Protein AF-A0A438H3D8-F1 (afdb_monomer_lite)

Organism: Vitis vinifera (NCBI:txid29760)

Secondary structure (DSSP, 8-state):
-HHHHHHHHHHHHHHHHHHHHHHHHHHHHHHHHHHHHHHHHHHHHHS-PPPPPHHHHHHHHHHHHHHHHHHHHHHHHHHHHHHHHHHHHHHHHHHHHHHHHHHHTT---HHHHHHGGGGT--HHHHHHHHHHHHHHHTTSS---SHHHHHHHHHHHHSPP-HHHHHHHHHTT----S-HHHHHHHHHHTT-

Radius of gyration: 26.94 Å; chains: 1; bounding box: 65×31×77 Å

Foldseek 3Di:
DVVVVVVVVVVVVVVVVVVVVVVVVVVVVVVVVVVVVVVVVVVVVVDPDDPDPPVVVVVVVVVVVVVVVVVVVVVVVVVVVVVLVVLVVLLVVLLVVLVVVCVVVVPDQFQVSLVRSCVRDDDPLNVVSVVQVVCVVVVNDDDRGSVSVSVVSCVVRHPPPVVVVLVVVVVVDDPPDDPVVSVVVNVVSVD

InterPro domains:
  IPR005162 Retrotransposon-derived protein PEG10, N-terminal capsid-like domain [PF03732] (119-185)

Sequence (191 aa):
MKARLAKVELAMADTREGVDLIEQGMEKGLEDLRKQIQDLHEGVLGSQVQPVSHEEFMSFQDKVMNMFASVESRMEALAVHMEARDQEIRQELAIYKTAHYFKVIALTDESTKVRTPTLYLTDNATLWWRRRFADIEKGTCTIDTWDAFKREIKRQFYPEDVAYLTRKNMKHLKHTGSIHEYVKRVLYAYA

pLDDT: mean 81.48, std 13.18, range [42.53, 97.06]

Structure (mmCIF, N/CA/C/O backbone):
data_AF-A0A438H3D8-F1
#
_entry.id   AF-A0A438H3D8-F1
#
loop_
_atom_site.group_PDB
_atom_site.id
_atom_site.type_symbol
_atom_site.label_atom_id
_atom_site.label_alt_id
_atom_site.label_comp_id
_atom_site.label_asym_id
_atom_site.label_entity_id
_atom_site.label_seq_id
_atom_site.pdbx_PDB_ins_code
_atom_site.Cartn_x
_atom_site.Cartn_y
_atom_site.Cartn_z
_atom_site.occupancy
_atom_site.B_iso_or_equiv
_atom_site.auth_seq_id
_atom_site.auth_comp_id
_atom_site.auth_asym_id
_atom_site.auth_atom_id
_atom_site.pdbx_PDB_model_num
ATOM 1 N N . MET A 1 1 ? 29.869 5.470 6.830 1.00 65.75 1 MET A N 1
ATOM 2 C CA . MET A 1 1 ? 29.039 4.318 7.253 1.00 65.75 1 MET A CA 1
ATOM 3 C C . MET A 1 1 ? 28.753 4.348 8.761 1.00 65.75 1 MET A C 1
ATOM 5 O O . MET A 1 1 ? 27.590 4.494 9.108 1.00 65.75 1 MET A O 1
ATOM 9 N N . LYS A 1 2 ? 29.771 4.372 9.643 1.00 69.06 2 LYS A N 1
ATOM 10 C CA . LYS A 1 2 ? 29.620 4.472 11.120 1.00 69.06 2 LYS A CA 1
ATOM 11 C C . LYS A 1 2 ? 28.676 5.578 11.626 1.00 69.06 2 LYS A C 1
ATOM 13 O O . LYS A 1 2 ? 27.810 5.305 12.440 1.00 69.06 2 LYS A O 1
ATOM 18 N N . ALA A 1 3 ? 28.778 6.800 11.098 1.00 75.00 3 ALA A N 1
ATOM 19 C CA . ALA A 1 3 ? 27.942 7.922 11.551 1.00 75.00 3 ALA A CA 1
ATOM 20 C C . ALA A 1 3 ? 26.442 7.778 11.219 1.00 75.00 3 ALA A C 1
ATOM 22 O O . ALA A 1 3 ? 25.608 8.400 11.867 1.00 75.00 3 ALA A O 1
ATOM 23 N N . ARG A 1 4 ? 26.083 6.980 10.201 1.00 77.62 4 ARG A N 1
ATOM 24 C CA . ARG A 1 4 ? 24.673 6.678 9.894 1.00 77.62 4 ARG A CA 1
ATOM 25 C C . ARG A 1 4 ? 24.154 5.549 10.783 1.00 77.62 4 ARG A C 1
ATOM 27 O O . ARG A 1 4 ? 23.008 5.621 11.194 1.00 77.62 4 ARG A O 1
ATOM 34 N N . LEU A 1 5 ? 25.009 4.577 11.112 1.00 78.31 5 LEU A N 1
ATOM 35 C CA . LEU A 1 5 ? 24.699 3.492 12.045 1.00 78.31 5 LEU A CA 1
ATOM 36 C C . LEU A 1 5 ? 24.387 4.039 13.449 1.00 78.31 5 LEU A C 1
ATOM 38 O O . LEU A 1 5 ? 23.318 3.765 13.973 1.00 78.31 5 LEU A O 1
ATOM 42 N N . ALA A 1 6 ? 25.236 4.929 13.972 1.00 84.94 6 ALA A N 1
ATOM 43 C CA . ALA A 1 6 ? 25.041 5.546 15.288 1.00 84.94 6 ALA A CA 1
ATOM 44 C C . ALA A 1 6 ? 23.737 6.365 15.395 1.00 84.94 6 ALA A C 1
ATOM 46 O O . ALA A 1 6 ? 23.104 6.410 16.443 1.00 84.94 6 ALA A O 1
ATOM 47 N N . LYS A 1 7 ? 23.298 7.000 14.298 1.00 81.81 7 LYS A N 1
ATOM 48 C CA . LYS A 1 7 ? 22.012 7.720 14.257 1.00 81.81 7 LYS A CA 1
ATOM 49 C C . LYS A 1 7 ? 20.809 6.780 14.259 1.00 81.81 7 LYS A C 1
ATOM 51 O O . LYS A 1 7 ? 19.774 7.133 14.807 1.00 81.81 7 LYS A O 1
ATOM 56 N N . VAL A 1 8 ? 20.939 5.615 13.624 1.00 85.25 8 VAL A N 1
ATOM 57 C CA . VAL A 1 8 ? 19.896 4.583 13.635 1.00 85.25 8 VAL A CA 1
ATOM 58 C C . VAL A 1 8 ? 19.803 3.954 15.023 1.00 85.25 8 VAL A C 1
ATOM 60 O O . VAL A 1 8 ? 18.702 3.803 15.530 1.00 85.25 8 VAL A O 1
ATOM 63 N N . GLU A 1 9 ? 20.934 3.665 15.667 1.00 81.81 9 GLU A N 1
ATOM 64 C CA . GLU A 1 9 ? 20.976 3.170 17.051 1.00 81.81 9 GLU A CA 1
ATOM 65 C C . GLU A 1 9 ? 20.317 4.145 18.031 1.00 81.81 9 GLU A C 1
ATOM 67 O O . GLU A 1 9 ? 19.494 3.721 18.837 1.00 81.81 9 GLU A O 1
ATOM 72 N N . LEU A 1 10 ? 20.597 5.447 17.901 1.00 90.25 10 LEU A N 1
ATOM 73 C CA . LEU A 1 10 ? 19.951 6.478 18.714 1.00 90.25 10 LEU A CA 1
ATOM 74 C C . LEU A 1 10 ? 18.436 6.542 18.466 1.00 90.25 10 LEU A C 1
ATOM 76 O O . LEU A 1 10 ? 17.662 6.486 19.410 1.00 90.25 10 LEU A O 1
ATOM 80 N N . ALA A 1 11 ? 18.000 6.564 17.203 1.00 84.00 11 ALA A N 1
ATOM 81 C CA . ALA A 1 11 ? 16.574 6.606 16.875 1.00 84.00 11 ALA A CA 1
ATOM 82 C C . ALA A 1 11 ? 15.812 5.352 17.349 1.00 84.00 11 ALA A C 1
ATOM 84 O O . ALA A 1 11 ? 14.648 5.442 17.733 1.00 84.00 11 ALA A O 1
ATOM 85 N N . MET A 1 12 ? 16.454 4.178 17.333 1.00 87.44 12 MET A N 1
ATOM 86 C CA . MET A 1 12 ? 15.878 2.947 17.882 1.00 87.44 12 MET A CA 1
ATOM 87 C C . MET A 1 12 ? 15.791 2.989 19.411 1.00 87.44 12 MET A C 1
ATOM 89 O O . MET A 1 12 ? 14.807 2.498 19.959 1.00 87.44 12 MET A O 1
ATOM 93 N N . ALA A 1 13 ? 16.784 3.574 20.088 1.00 85.56 13 ALA A N 1
ATOM 94 C CA . ALA A 1 13 ? 16.752 3.771 21.535 1.00 85.56 13 ALA A CA 1
ATOM 95 C C . ALA A 1 13 ? 15.626 4.734 21.943 1.00 85.56 13 ALA A C 1
ATOM 97 O O . ALA A 1 13 ? 14.813 4.367 22.785 1.00 85.56 13 ALA A O 1
ATOM 98 N N . ASP A 1 14 ? 15.501 5.879 21.265 1.00 86.44 14 ASP A N 1
ATOM 99 C CA . ASP A 1 14 ? 14.428 6.855 21.505 1.00 86.44 14 ASP A CA 1
ATOM 100 C C . ASP A 1 14 ? 13.039 6.240 21.251 1.00 86.44 14 ASP A C 1
ATOM 102 O O . ASP A 1 14 ? 12.087 6.468 21.996 1.00 86.44 14 ASP A O 1
ATOM 106 N N . THR A 1 15 ? 12.912 5.415 20.203 1.00 87.06 15 THR A N 1
ATOM 107 C CA . THR A 1 15 ? 11.654 4.711 19.901 1.00 87.06 15 THR A CA 1
ATOM 108 C C . THR A 1 15 ? 11.318 3.694 20.988 1.00 87.06 15 THR A C 1
ATOM 110 O O . THR A 1 15 ? 10.160 3.584 21.381 1.00 87.06 15 THR A O 1
ATOM 113 N N . ARG A 1 16 ? 12.317 2.958 21.486 1.00 87.38 16 ARG A N 1
ATOM 114 C CA . ARG A 1 16 ? 12.133 1.972 22.554 1.00 87.38 16 ARG A CA 1
ATOM 115 C C . ARG A 1 16 ? 11.713 2.638 23.861 1.00 87.38 16 ARG A C 1
ATOM 117 O O . ARG A 1 16 ? 10.742 2.198 24.457 1.00 87.38 16 ARG A O 1
ATOM 124 N N . GLU A 1 17 ? 12.364 3.734 24.238 1.00 87.50 17 GLU A N 1
ATOM 125 C CA . GLU A 1 17 ? 11.985 4.525 25.413 1.00 87.50 17 GLU A CA 1
ATOM 126 C C . GLU A 1 17 ? 10.554 5.070 25.287 1.00 87.50 17 GLU A C 1
ATOM 128 O O . GLU A 1 17 ? 9.770 4.995 26.230 1.00 87.50 17 GLU A O 1
ATOM 133 N N . GLY A 1 18 ? 10.167 5.543 24.096 1.00 86.19 18 GLY A N 1
ATOM 134 C CA . GLY A 1 18 ? 8.793 5.966 23.825 1.00 86.19 18 GLY A CA 1
ATOM 135 C C . GLY A 1 18 ? 7.763 4.843 23.992 1.00 86.19 18 GLY A C 1
ATOM 136 O O . GLY A 1 18 ? 6.679 5.087 24.520 1.00 86.19 18 GLY A O 1
ATOM 137 N N . VAL A 1 19 ? 8.093 3.617 23.575 1.00 85.00 19 VAL A N 1
ATOM 138 C CA . VAL A 1 19 ? 7.231 2.437 23.758 1.00 85.00 19 VAL A CA 1
ATOM 139 C C . VAL A 1 19 ? 7.137 2.046 25.234 1.00 85.00 19 VAL A C 1
ATOM 141 O O . VAL A 1 19 ? 6.027 1.850 25.723 1.00 85.00 19 VAL A O 1
ATOM 144 N N . ASP A 1 20 ? 8.259 2.026 25.955 1.00 90.62 20 ASP A N 1
ATOM 145 C CA . ASP A 1 20 ? 8.301 1.694 27.386 1.00 90.62 20 ASP A CA 1
ATOM 146 C C . ASP A 1 20 ? 7.459 2.691 28.216 1.00 90.62 20 ASP A C 1
ATOM 148 O O . ASP A 1 20 ? 6.730 2.307 29.133 1.00 90.62 20 ASP A O 1
ATOM 152 N N . LEU A 1 21 ? 7.494 3.983 27.860 1.00 90.69 21 LEU A N 1
ATOM 153 C CA . LEU A 1 21 ? 6.668 5.025 28.484 1.00 90.69 21 LEU A CA 1
ATOM 154 C C . LEU A 1 21 ? 5.167 4.837 28.216 1.00 90.69 21 LEU A C 1
ATOM 156 O O . LEU A 1 21 ? 4.345 5.111 29.094 1.00 90.69 21 LEU A O 1
ATOM 160 N N . ILE A 1 22 ? 4.796 4.380 27.016 1.00 88.25 22 ILE A N 1
ATOM 161 C CA . ILE A 1 22 ? 3.400 4.072 26.674 1.00 88.25 22 ILE A CA 1
ATOM 162 C C . ILE A 1 22 ? 2.921 2.858 27.470 1.00 88.25 22 ILE A C 1
ATOM 164 O O . ILE A 1 22 ? 1.829 2.905 28.037 1.00 88.25 22 ILE A O 1
ATOM 168 N N . GLU A 1 23 ? 3.735 1.805 27.551 1.00 88.69 23 GLU A N 1
ATOM 169 C CA . GLU A 1 23 ? 3.422 0.591 28.306 1.00 88.69 23 GLU A CA 1
ATOM 170 C C . GLU A 1 23 ? 3.206 0.907 29.793 1.00 88.69 23 GLU A C 1
ATOM 172 O O . GLU A 1 23 ? 2.148 0.589 30.339 1.00 88.69 23 GLU A O 1
ATOM 177 N N . GLN A 1 24 ? 4.124 1.654 30.416 1.00 89.81 24 GLN A N 1
ATOM 178 C CA . GLN A 1 24 ? 3.969 2.104 31.8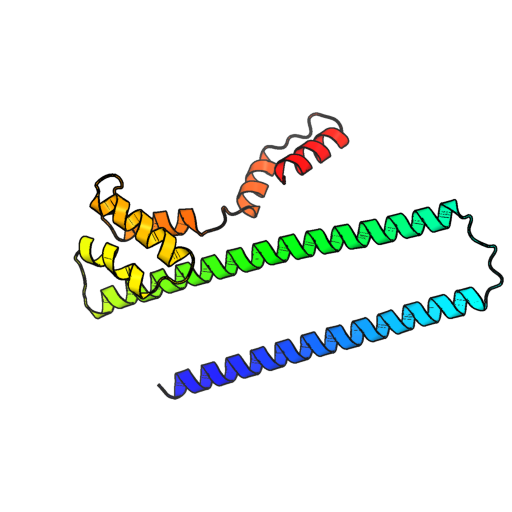06 1.00 89.81 24 GLN A CA 1
ATOM 179 C C . GLN A 1 24 ? 2.741 2.999 32.006 1.00 89.81 24 GLN A C 1
ATOM 181 O O . GLN A 1 24 ? 2.040 2.888 33.015 1.00 89.81 24 GLN A O 1
ATOM 186 N N . GLY A 1 25 ? 2.465 3.898 31.056 1.00 93.44 25 GLY A N 1
ATOM 187 C CA . GLY A 1 25 ? 1.281 4.753 31.096 1.00 93.44 25 GLY A CA 1
ATOM 188 C C . GLY A 1 25 ? -0.020 3.948 31.054 1.00 93.44 25 GLY A C 1
ATOM 189 O O . GLY A 1 25 ? -0.954 4.247 31.801 1.00 93.44 25 GLY A O 1
ATOM 190 N N . MET A 1 26 ? -0.068 2.906 30.222 1.00 87.38 26 MET A N 1
ATOM 191 C CA . MET A 1 26 ? -1.209 1.994 30.130 1.00 87.38 26 MET A CA 1
ATOM 192 C C . MET A 1 26 ? -1.368 1.154 31.393 1.00 87.38 26 MET A C 1
ATOM 194 O O . MET A 1 26 ? -2.473 1.074 31.924 1.00 87.38 26 MET A O 1
ATOM 198 N N . GLU A 1 27 ? -0.286 0.567 31.901 1.00 90.00 27 GLU A N 1
ATOM 199 C CA . GLU A 1 27 ? -0.315 -0.264 33.106 1.00 90.00 27 GLU A CA 1
ATOM 200 C C . GLU A 1 27 ? -0.808 0.536 34.316 1.00 90.00 27 GLU A C 1
ATOM 202 O O . GLU A 1 27 ? -1.722 0.111 35.025 1.00 90.00 27 GLU A O 1
ATOM 207 N N . LYS A 1 28 ? -0.305 1.765 34.475 1.00 92.00 28 LYS A N 1
ATOM 208 C CA . LYS A 1 28 ? -0.781 2.689 35.505 1.00 92.00 28 LYS A CA 1
ATOM 209 C C . LYS A 1 28 ? -2.256 3.051 35.326 1.00 92.00 28 LYS A C 1
ATOM 211 O O . LYS A 1 28 ? -3.008 3.015 36.294 1.00 92.00 28 LYS A O 1
ATOM 216 N N . GLY A 1 29 ? -2.682 3.379 34.105 1.00 91.38 29 GLY A N 1
ATOM 217 C CA . GLY A 1 29 ? -4.080 3.715 33.824 1.00 91.38 29 GLY A CA 1
ATOM 218 C C . GLY A 1 29 ? -5.044 2.558 34.110 1.00 91.38 29 GLY A C 1
ATOM 219 O O . GLY A 1 29 ? -6.150 2.783 34.602 1.00 91.38 29 GLY A O 1
ATOM 220 N N . LEU A 1 30 ? -4.619 1.319 33.847 1.00 88.56 30 LEU A N 1
ATOM 221 C CA . LEU A 1 30 ? -5.389 0.116 34.162 1.00 88.56 30 LEU A CA 1
ATOM 222 C C . LEU A 1 30 ? -5.469 -0.140 35.667 1.00 88.56 30 LEU A C 1
ATOM 224 O O . LEU A 1 30 ? -6.529 -0.526 36.157 1.00 88.56 30 LEU A O 1
ATOM 228 N N . GLU A 1 31 ? -4.383 0.092 36.401 1.00 92.00 31 GLU A N 1
ATOM 229 C CA . GLU A 1 31 ? -4.372 -0.058 37.856 1.00 92.00 31 GLU A CA 1
ATOM 230 C C . GLU A 1 31 ? -5.241 1.005 38.544 1.00 92.00 31 GLU A C 1
ATOM 232 O O . GLU A 1 31 ? -6.042 0.683 39.424 1.00 92.00 31 GLU A O 1
ATOM 237 N N . ASP A 1 32 ? -5.181 2.253 38.073 1.00 94.06 32 ASP A N 1
ATOM 238 C CA . ASP A 1 32 ? -6.048 3.336 38.546 1.00 94.06 32 ASP A CA 1
ATOM 239 C C . ASP A 1 32 ? -7.531 3.017 38.280 1.00 94.06 32 ASP A C 1
ATOM 241 O O . ASP A 1 32 ? -8.381 3.203 39.156 1.00 94.06 32 ASP A O 1
ATOM 245 N N . LEU A 1 33 ? -7.854 2.477 37.098 1.00 89.12 33 LEU A N 1
ATOM 246 C CA . LEU A 1 33 ? -9.213 2.053 36.758 1.00 89.12 33 LEU A CA 1
ATOM 247 C C . LEU A 1 33 ? -9.683 0.884 37.634 1.00 89.12 33 LEU A C 1
ATOM 249 O O . LEU A 1 33 ? -10.812 0.898 38.124 1.00 89.12 33 LEU A O 1
ATOM 253 N N . ARG A 1 34 ? -8.821 -0.115 37.864 1.00 91.44 34 ARG A N 1
ATOM 254 C CA . ARG A 1 34 ? -9.111 -1.252 38.750 1.00 91.44 34 ARG A CA 1
ATOM 255 C C . ARG A 1 34 ? -9.454 -0.765 40.152 1.00 91.44 34 ARG A C 1
ATOM 257 O O . ARG A 1 34 ? -10.437 -1.222 40.730 1.00 91.44 34 ARG A O 1
ATOM 264 N N . LYS A 1 35 ? -8.677 0.187 40.667 1.00 91.00 35 LYS A N 1
ATOM 265 C CA . LYS A 1 35 ? -8.902 0.780 41.981 1.00 91.00 35 LYS A CA 1
ATOM 266 C C . LYS A 1 35 ? -10.220 1.549 42.039 1.00 91.00 35 LYS A C 1
ATOM 268 O O . LYS A 1 35 ? -10.993 1.327 42.960 1.00 91.00 35 LYS A O 1
ATOM 273 N N . GLN A 1 36 ? -10.540 2.351 41.020 1.00 83.94 36 GLN A N 1
ATOM 274 C CA . GLN A 1 36 ? -11.837 3.036 40.948 1.00 83.94 36 GLN A CA 1
ATOM 275 C C . GLN A 1 36 ? -13.019 2.063 40.926 1.00 83.94 36 GLN A C 1
ATOM 277 O O . GLN A 1 36 ? -14.028 2.324 41.573 1.00 83.94 36 GLN A O 1
ATOM 282 N N . ILE A 1 37 ? -12.907 0.943 40.207 1.00 87.50 37 ILE A N 1
ATOM 283 C CA . ILE A 1 37 ? -13.953 -0.091 40.174 1.00 87.50 37 ILE A CA 1
ATOM 284 C C . ILE A 1 37 ? -14.113 -0.743 41.552 1.00 87.50 37 ILE A C 1
ATOM 286 O O . ILE A 1 37 ? -15.240 -0.939 42.007 1.00 87.50 37 ILE A O 1
ATOM 290 N N . GLN A 1 38 ? -12.999 -1.051 42.219 1.00 87.56 38 GLN A N 1
ATOM 291 C CA . GLN A 1 38 ? -12.982 -1.617 43.567 1.00 87.56 38 GLN A CA 1
ATOM 292 C C . GLN A 1 38 ? -13.633 -0.657 44.578 1.00 87.56 38 GLN A C 1
ATOM 294 O O . GLN A 1 38 ? -14.535 -1.060 45.311 1.00 87.56 38 GLN A O 1
ATOM 299 N N . ASP A 1 39 ? -13.249 0.622 44.547 1.00 85.12 39 ASP A N 1
ATOM 300 C CA . ASP A 1 39 ? -13.799 1.674 45.407 1.00 85.12 39 ASP A CA 1
ATOM 301 C C . ASP A 1 39 ? -15.312 1.846 45.175 1.00 85.12 39 ASP A C 1
ATOM 303 O O . ASP A 1 39 ? -16.084 1.997 46.124 1.00 85.12 39 ASP A O 1
ATOM 307 N N . LEU A 1 40 ? -15.765 1.778 43.916 1.00 79.25 40 LEU A N 1
ATOM 308 C CA . LEU A 1 40 ? -17.189 1.844 43.577 1.00 79.25 40 LEU A CA 1
ATOM 309 C C . LEU A 1 40 ? -17.955 0.636 44.131 1.00 79.25 40 LEU A C 1
ATOM 311 O O . LEU A 1 40 ? -19.044 0.791 44.679 1.00 79.25 40 LEU A O 1
ATOM 315 N N . HIS A 1 41 ? -17.387 -0.563 43.999 1.00 78.94 41 HIS A N 1
ATOM 316 C CA . HIS A 1 41 ? -17.976 -1.805 44.494 1.00 78.94 41 HIS A CA 1
ATOM 317 C C . HIS A 1 41 ? -18.103 -1.803 46.025 1.00 78.94 41 HIS A C 1
ATOM 319 O O . HIS A 1 41 ? -19.158 -2.146 46.561 1.00 78.94 41 HIS A O 1
ATOM 325 N N . GLU A 1 42 ? -17.068 -1.355 46.737 1.00 78.94 42 GLU A N 1
ATOM 326 C CA . GLU A 1 42 ? -17.085 -1.220 48.198 1.00 78.94 42 GLU A CA 1
ATOM 327 C C . GLU A 1 42 ? -18.042 -0.113 48.663 1.00 78.94 42 GLU A C 1
ATOM 329 O O . GLU A 1 42 ? -18.800 -0.311 49.616 1.00 78.94 42 GLU A O 1
ATOM 334 N N . GLY A 1 43 ? -18.087 1.018 47.951 1.00 72.94 43 GLY A N 1
ATOM 335 C CA . GLY A 1 43 ? -19.035 2.103 48.214 1.00 72.94 43 GLY A CA 1
ATOM 336 C C . GLY A 1 43 ? -20.497 1.688 48.018 1.00 72.94 43 GLY A C 1
ATOM 337 O O . GLY A 1 43 ? -21.367 2.102 48.789 1.00 72.94 43 GLY A O 1
ATOM 338 N N . VAL A 1 44 ? -20.770 0.825 47.034 1.00 67.81 44 VAL A N 1
ATOM 339 C CA . VAL A 1 44 ? -22.095 0.231 46.805 1.00 67.81 44 VAL A CA 1
ATOM 340 C C . VAL A 1 44 ? -22.447 -0.794 47.886 1.00 67.81 44 VAL A C 1
ATOM 342 O O . VAL A 1 44 ? -23.582 -0.795 48.346 1.00 67.81 44 VAL A O 1
ATOM 345 N N . LEU A 1 45 ? -21.499 -1.623 48.340 1.00 65.25 45 LEU A N 1
ATOM 346 C CA . LEU A 1 45 ? -21.729 -2.600 49.416 1.00 65.25 45 LEU A CA 1
ATOM 347 C C . LEU A 1 45 ? -21.948 -1.950 50.794 1.00 65.25 45 LEU A C 1
ATOM 349 O O . LEU A 1 45 ? -22.725 -2.466 51.596 1.00 65.25 45 LEU A O 1
ATOM 353 N N . GLY A 1 46 ? -21.263 -0.838 51.082 1.00 61.75 46 GLY A N 1
ATOM 354 C CA . GLY A 1 46 ? -21.390 -0.104 52.348 1.00 61.75 46 GLY A CA 1
ATOM 355 C C . GLY A 1 46 ? -22.634 0.786 52.436 1.00 61.75 46 GLY A C 1
ATOM 356 O O . GLY A 1 46 ? -23.060 1.163 53.528 1.00 61.75 46 GLY A O 1
ATOM 357 N N . SER A 1 47 ? -23.238 1.105 51.294 1.00 60.28 47 SER A N 1
ATOM 358 C CA . SER A 1 47 ? -24.463 1.888 51.211 1.00 60.28 47 SER A CA 1
ATOM 359 C C . SER A 1 47 ? -25.651 0.931 51.143 1.00 60.28 47 SER A C 1
ATOM 361 O O . SER A 1 47 ? -25.729 0.093 50.253 1.00 60.28 47 SER A O 1
ATOM 363 N N . GLN A 1 48 ? -26.613 1.044 52.060 1.00 57.28 48 GLN A N 1
ATOM 364 C CA . GLN A 1 48 ? -27.870 0.287 52.011 1.00 57.28 48 GLN A CA 1
ATOM 365 C C . GLN A 1 48 ? -28.774 0.847 50.888 1.00 57.28 48 GLN A C 1
ATOM 367 O O . GLN A 1 48 ? -29.834 1.416 51.139 1.00 57.28 48 GLN A O 1
ATOM 372 N N . VAL A 1 49 ? -28.301 0.781 49.640 1.00 57.69 49 VAL A N 1
ATOM 373 C CA . VAL A 1 49 ? -28.997 1.268 48.445 1.00 57.69 49 VAL A CA 1
ATOM 374 C C . VAL A 1 49 ? -30.106 0.279 48.112 1.00 57.69 49 VAL A C 1
ATOM 376 O O . VAL A 1 49 ? -29.895 -0.935 48.132 1.00 57.69 49 VAL A O 1
ATOM 379 N N . GLN A 1 50 ? -31.301 0.796 47.820 1.00 59.94 50 GLN A N 1
ATOM 380 C CA . GLN A 1 50 ? -32.391 -0.013 47.276 1.00 59.94 50 GLN A CA 1
ATOM 381 C C . GLN A 1 50 ? -31.876 -0.849 46.096 1.00 59.94 50 GLN A C 1
ATOM 383 O O . GLN A 1 50 ? -31.153 -0.307 45.256 1.00 59.94 50 GLN A O 1
ATOM 388 N N . PRO A 1 51 ? -32.237 -2.142 45.999 1.00 60.09 51 PRO A N 1
ATOM 389 C CA . PRO A 1 51 ? -31.879 -2.930 44.833 1.00 60.09 51 PRO A CA 1
ATOM 390 C C . PRO A 1 51 ? -32.447 -2.228 43.597 1.00 60.09 51 PRO A C 1
ATOM 392 O O . PRO A 1 51 ? -33.660 -2.043 43.485 1.00 60.0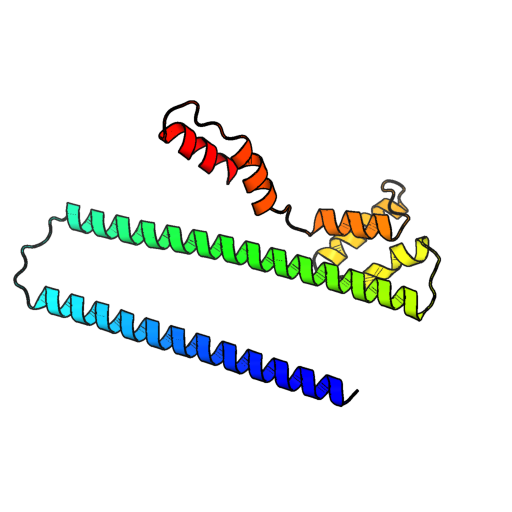9 51 PRO A O 1
ATOM 395 N N . VAL A 1 52 ? -31.549 -1.795 42.708 1.00 65.56 52 VAL A N 1
ATOM 396 C CA . VAL A 1 52 ? -31.890 -1.280 41.380 1.00 65.56 52 VAL A CA 1
ATOM 397 C C . VAL A 1 52 ? -32.809 -2.292 40.708 1.00 65.56 52 VAL A C 1
ATOM 399 O O . VAL A 1 52 ? -32.598 -3.506 40.823 1.00 65.56 52 VAL A O 1
ATOM 402 N N . SER A 1 53 ? -33.857 -1.804 40.045 1.00 78.06 53 SER A N 1
ATOM 403 C CA . SER A 1 53 ? -34.788 -2.704 39.376 1.00 78.06 53 SER A CA 1
ATOM 404 C C . SER A 1 53 ? -34.031 -3.540 38.343 1.00 78.06 53 SER A C 1
ATOM 406 O O . SER A 1 53 ? -33.076 -3.079 37.715 1.00 78.06 53 SER A O 1
ATOM 408 N N . HIS A 1 54 ? -34.443 -4.793 38.159 1.00 76.31 54 HIS A N 1
ATOM 409 C CA . HIS A 1 54 ? -33.798 -5.672 37.184 1.00 76.31 54 HIS A CA 1
ATOM 410 C C . HIS A 1 54 ? -33.721 -5.017 35.792 1.00 76.31 54 HIS A C 1
ATOM 412 O O . HIS A 1 54 ? -32.717 -5.144 35.104 1.00 76.31 54 HIS A O 1
ATOM 418 N N . GLU A 1 55 ? -34.733 -4.235 35.419 1.00 77.38 55 GLU A N 1
ATOM 419 C CA . GLU A 1 55 ? -34.795 -3.502 34.155 1.00 77.38 55 GLU A CA 1
ATOM 420 C C . GLU A 1 55 ? -33.704 -2.423 34.021 1.00 77.38 55 GLU A C 1
ATOM 422 O O . GLU A 1 55 ? -33.023 -2.345 32.998 1.00 77.38 55 GLU A O 1
ATOM 427 N N . GLU A 1 56 ? 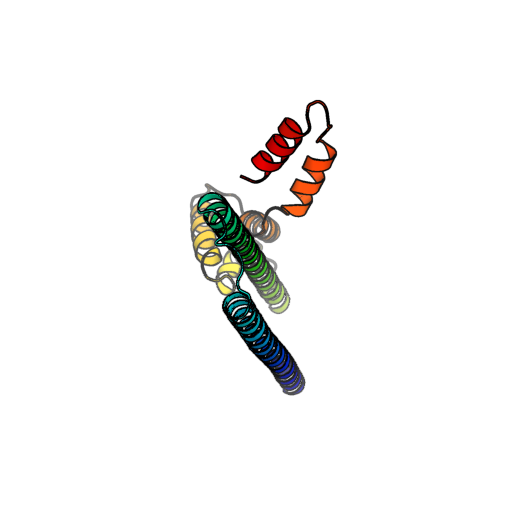-33.468 -1.632 35.067 1.00 77.12 56 GLU A N 1
ATOM 428 C CA . GLU A 1 56 ? -32.408 -0.618 35.094 1.00 77.12 56 GLU A CA 1
ATOM 429 C C . GLU A 1 56 ? -31.007 -1.245 35.082 1.00 77.12 56 GLU A C 1
ATOM 431 O O . GLU A 1 56 ? -30.115 -0.749 34.388 1.00 77.12 56 GLU A O 1
ATOM 436 N N . PHE A 1 57 ? -30.820 -2.360 35.796 1.00 78.88 57 PHE A N 1
ATOM 437 C CA . PHE A 1 57 ? -29.565 -3.114 35.775 1.00 78.88 57 PHE A CA 1
ATOM 438 C C . PHE A 1 57 ? -29.274 -3.672 34.376 1.00 78.88 57 PHE A C 1
ATOM 440 O O . PHE A 1 57 ? -28.178 -3.475 33.849 1.00 78.88 57 PHE A O 1
ATOM 447 N N . MET A 1 58 ? -30.268 -4.296 33.737 1.00 81.44 58 MET A N 1
ATOM 448 C CA . MET A 1 58 ? -30.135 -4.809 32.371 1.00 81.44 58 MET A CA 1
ATOM 449 C C . MET A 1 58 ? -29.899 -3.673 31.362 1.00 81.44 58 MET A C 1
ATOM 451 O O . MET A 1 58 ? -29.072 -3.820 30.465 1.00 81.44 58 MET A O 1
ATOM 455 N N . SER A 1 59 ? -30.538 -2.507 31.533 1.00 81.62 59 SER A N 1
ATOM 456 C CA . SER A 1 59 ? -30.288 -1.322 30.696 1.00 81.62 59 SER A CA 1
ATOM 457 C C . SER A 1 59 ? -28.856 -0.796 30.832 1.00 81.62 59 SER A C 1
ATOM 459 O O . SER A 1 59 ? -28.247 -0.384 29.843 1.00 81.62 59 SER A O 1
ATOM 461 N N . PHE A 1 60 ? -28.303 -0.792 32.047 1.00 79.12 60 PHE A N 1
ATOM 462 C CA . PHE A 1 60 ? -26.910 -0.411 32.269 1.00 79.12 60 PHE A CA 1
ATOM 463 C C . PHE A 1 60 ? -25.950 -1.411 31.620 1.00 79.12 60 PHE A C 1
ATOM 465 O O . PHE A 1 60 ? -25.032 -0.992 30.916 1.00 79.12 60 PHE A O 1
ATOM 472 N N . GLN A 1 61 ? -26.192 -2.715 31.794 1.00 77.50 61 GLN A N 1
ATOM 473 C CA . GLN A 1 61 ? -25.399 -3.755 31.138 1.00 77.50 61 GLN A CA 1
ATOM 474 C C . GLN A 1 61 ? -25.420 -3.608 29.613 1.00 77.50 61 GLN A C 1
ATOM 476 O O . GLN A 1 61 ? -24.359 -3.622 28.994 1.00 77.50 61 GLN A O 1
ATOM 481 N N . ASP A 1 62 ? -26.588 -3.381 29.012 1.00 82.50 62 ASP A N 1
ATOM 482 C CA . ASP A 1 62 ? -26.719 -3.176 27.566 1.00 82.50 62 ASP A CA 1
ATOM 483 C C . ASP A 1 62 ? -25.942 -1.937 27.087 1.00 82.50 62 ASP A C 1
ATOM 485 O O . ASP A 1 62 ? -25.201 -1.990 26.106 1.00 82.50 62 ASP A O 1
ATOM 489 N N . LYS A 1 63 ? -26.008 -0.822 27.828 1.00 82.75 63 LYS A N 1
ATOM 490 C CA . LYS A 1 63 ? -25.216 0.385 27.526 1.00 82.75 63 LYS A CA 1
ATOM 491 C C . LYS A 1 63 ? -23.715 0.119 27.578 1.00 82.75 63 LYS A C 1
ATOM 493 O O . LYS A 1 63 ? -22.994 0.564 26.687 1.00 82.75 63 LYS A O 1
ATOM 498 N N . VAL A 1 64 ? -23.249 -0.600 28.597 1.00 74.12 64 VAL A N 1
ATOM 499 C CA . VAL A 1 64 ? -21.834 -0.957 28.749 1.00 74.12 64 VAL A CA 1
ATOM 500 C C . VAL A 1 64 ? -21.383 -1.860 27.599 1.00 74.12 64 VAL A C 1
ATOM 502 O O . VAL A 1 64 ? -20.363 -1.577 26.972 1.00 74.12 64 VAL A O 1
ATOM 505 N N . MET A 1 65 ? -22.167 -2.881 27.246 1.00 81.06 65 MET A N 1
ATOM 506 C CA . MET A 1 65 ? -21.860 -3.768 26.118 1.00 81.06 65 MET A CA 1
ATOM 507 C C . MET A 1 65 ? -21.832 -3.016 24.781 1.00 81.06 65 MET A C 1
ATOM 509 O O . MET A 1 65 ? -20.907 -3.200 23.991 1.00 81.06 65 MET A O 1
ATOM 513 N N . ASN A 1 66 ? -22.777 -2.101 24.556 1.00 82.00 66 ASN A N 1
ATOM 514 C CA . ASN A 1 66 ? -22.803 -1.255 23.363 1.00 82.00 66 ASN A CA 1
ATOM 515 C C . ASN A 1 66 ? -21.596 -0.302 23.289 1.00 82.00 66 ASN A C 1
ATOM 517 O O . ASN A 1 66 ? -21.073 -0.041 22.203 1.00 82.00 66 ASN A O 1
ATOM 521 N N . MET A 1 67 ? -21.115 0.205 24.430 1.00 76.25 67 MET A N 1
ATOM 522 C CA . MET A 1 67 ? -19.881 0.993 24.479 1.00 76.25 67 MET A CA 1
ATOM 523 C C . MET A 1 67 ? -18.657 0.152 24.107 1.00 76.25 67 MET A C 1
ATOM 525 O O . MET A 1 67 ? -17.839 0.618 23.314 1.00 76.25 67 MET A O 1
ATOM 529 N N . PHE A 1 68 ? -18.545 -1.077 24.619 1.00 69.12 68 PHE A N 1
ATOM 530 C CA . PHE A 1 68 ? -17.443 -1.977 24.266 1.00 69.12 68 PHE A CA 1
ATOM 531 C C . PHE A 1 68 ? -17.442 -2.329 22.777 1.00 69.12 68 PHE A C 1
ATOM 533 O O . PHE A 1 68 ? -16.420 -2.133 22.126 1.00 69.12 68 PHE A O 1
ATOM 540 N N . ALA A 1 69 ? -18.589 -2.721 22.215 1.00 79.75 69 ALA A N 1
ATOM 541 C CA . ALA A 1 69 ? -18.708 -3.024 20.787 1.00 79.75 69 ALA A CA 1
ATOM 542 C C . ALA A 1 69 ? -18.345 -1.815 19.899 1.00 79.75 69 ALA A C 1
ATOM 544 O O . ALA A 1 69 ? -17.697 -1.950 18.862 1.00 79.75 69 ALA A O 1
ATOM 545 N N . SER A 1 70 ? -18.716 -0.602 20.326 1.00 82.38 70 SER A N 1
ATOM 546 C CA . SER A 1 70 ? -18.349 0.642 19.639 1.00 82.38 70 SER A CA 1
ATOM 547 C C . SER A 1 70 ? -16.840 0.910 19.669 1.00 82.38 70 SER A C 1
ATOM 549 O O . SER A 1 70 ? -16.251 1.295 18.657 1.00 82.38 70 SER A O 1
ATOM 551 N N . VAL A 1 71 ? -16.191 0.705 20.818 1.00 68.81 71 VAL A N 1
ATOM 552 C CA . VAL A 1 71 ? -14.736 0.873 20.958 1.00 68.81 71 VAL A CA 1
ATOM 553 C C . VAL A 1 71 ? -13.982 -0.177 20.144 1.00 68.81 71 VAL A C 1
ATOM 555 O O . VAL A 1 71 ? -13.036 0.180 19.444 1.00 68.81 71 VAL A O 1
ATOM 558 N N . GLU A 1 72 ? -14.427 -1.431 20.181 1.00 71.31 72 GLU A N 1
ATOM 559 C CA . GLU A 1 72 ? -13.862 -2.536 19.404 1.00 71.31 72 GLU A CA 1
ATOM 560 C C . GLU A 1 72 ? -13.923 -2.241 17.902 1.00 71.31 72 GLU A C 1
ATOM 562 O O . GLU A 1 72 ? -12.886 -2.200 17.244 1.00 71.31 72 GLU A O 1
ATOM 567 N N . SER A 1 73 ? -15.096 -1.859 17.387 1.00 77.31 73 SER A N 1
ATOM 568 C CA . SER A 1 73 ? -15.264 -1.471 15.980 1.00 77.31 73 SER A CA 1
ATOM 569 C C . SER A 1 73 ? -14.347 -0.309 15.567 1.00 77.31 73 SER A C 1
ATOM 571 O O . SER A 1 73 ? -13.757 -0.313 14.483 1.00 77.31 73 SER A O 1
ATOM 573 N N . ARG A 1 74 ? -14.167 0.696 16.436 1.00 74.81 74 ARG A N 1
ATOM 574 C CA . ARG A 1 74 ? -13.244 1.813 16.170 1.00 74.81 74 ARG A CA 1
ATOM 575 C C . ARG A 1 74 ? -11.782 1.372 16.173 1.00 74.81 74 ARG A C 1
ATOM 577 O O . ARG A 1 74 ? -10.995 1.920 15.401 1.00 74.81 74 ARG A O 1
ATOM 584 N N . MET A 1 75 ? -11.418 0.427 17.035 1.00 71.19 75 MET A N 1
ATOM 585 C CA . MET A 1 75 ? -10.067 -0.122 17.109 1.00 71.19 75 MET A CA 1
ATOM 586 C C . MET A 1 75 ? -9.746 -0.966 15.873 1.00 71.19 75 MET A C 1
ATOM 588 O O . MET A 1 75 ? -8.676 -0.797 15.293 1.00 71.19 75 MET A O 1
ATOM 592 N N . GLU A 1 76 ? -10.688 -1.786 15.409 1.00 77.00 76 GLU A N 1
ATOM 593 C CA . GLU A 1 76 ? -10.568 -2.532 14.152 1.00 77.00 76 GLU A CA 1
ATOM 594 C C . GLU A 1 76 ? -10.399 -1.591 12.952 1.00 77.00 76 GLU A C 1
ATOM 596 O O . GLU A 1 76 ? -9.479 -1.756 12.151 1.00 77.00 76 GLU A O 1
ATOM 601 N N . ALA A 1 77 ? -11.220 -0.538 12.858 1.00 75.88 77 ALA A N 1
ATOM 602 C CA . ALA A 1 77 ? -11.091 0.462 11.798 1.00 75.88 77 ALA A CA 1
ATOM 603 C C . ALA A 1 77 ? -9.727 1.180 11.832 1.00 75.88 77 ALA A C 1
ATOM 605 O O . ALA A 1 77 ? -9.129 1.450 10.785 1.00 75.88 77 ALA A O 1
ATOM 606 N N . LEU A 1 78 ? -9.210 1.474 13.032 1.00 73.31 78 LEU A N 1
ATOM 607 C CA . LEU A 1 78 ? -7.879 2.052 13.208 1.00 73.31 78 LEU A CA 1
ATOM 608 C C . LEU A 1 78 ? -6.782 1.075 12.760 1.00 73.31 78 LEU A C 1
ATOM 610 O O . LEU A 1 78 ? -5.848 1.501 12.080 1.00 73.31 78 LEU A O 1
ATOM 614 N N . ALA A 1 79 ? -6.904 -0.209 13.102 1.00 76.12 79 ALA A N 1
ATOM 615 C CA . ALA A 1 79 ? -5.956 -1.248 12.713 1.00 76.12 79 ALA A CA 1
ATOM 616 C C . ALA A 1 79 ? -5.868 -1.374 11.185 1.00 76.12 79 ALA A C 1
ATOM 618 O O . ALA A 1 79 ? -4.778 -1.248 10.625 1.00 76.12 79 ALA A O 1
ATOM 619 N N . VAL A 1 80 ? -7.013 -1.472 10.499 1.00 83.12 80 VAL A N 1
ATOM 620 C CA . VAL A 1 80 ? -7.077 -1.511 9.026 1.00 83.12 80 VAL A CA 1
ATOM 621 C C . VAL A 1 80 ? -6.436 -0.265 8.408 1.00 83.12 80 VAL A C 1
ATOM 623 O O . VAL A 1 80 ? -5.673 -0.353 7.445 1.00 83.12 80 VAL A O 1
ATOM 626 N N . HIS A 1 81 ? -6.692 0.918 8.974 1.00 79.06 81 HIS A N 1
ATOM 627 C CA . HIS A 1 81 ? -6.079 2.155 8.494 1.00 79.06 81 HIS A CA 1
ATOM 628 C C . HIS A 1 81 ? -4.554 2.178 8.703 1.00 79.06 81 HIS A C 1
ATOM 630 O O . HIS A 1 81 ? -3.811 2.655 7.841 1.00 79.06 81 HIS A O 1
ATOM 636 N N . MET A 1 82 ? -4.063 1.676 9.838 1.00 76.25 82 MET A N 1
ATOM 637 C CA . MET A 1 82 ? -2.627 1.578 10.106 1.00 76.25 82 MET A CA 1
ATOM 638 C C . MET A 1 82 ? -1.939 0.607 9.145 1.00 76.25 82 MET A C 1
ATOM 640 O O . MET A 1 82 ? -0.894 0.960 8.599 1.00 76.25 82 MET A O 1
ATOM 644 N N . GLU A 1 83 ? -2.547 -0.546 8.869 1.00 83.38 83 GLU A N 1
ATOM 645 C CA . GLU A 1 83 ? -2.054 -1.508 7.877 1.00 83.38 83 GLU A CA 1
ATOM 646 C C . GLU A 1 83 ? -2.017 -0.917 6.464 1.00 83.38 83 GLU A C 1
ATOM 648 O O . GLU A 1 83 ? -1.025 -1.078 5.752 1.00 83.38 83 GLU A O 1
ATOM 653 N N . ALA A 1 84 ? -3.054 -0.175 6.062 1.00 84.44 84 ALA A N 1
ATOM 654 C CA . ALA A 1 84 ? -3.088 0.489 4.761 1.00 84.44 84 ALA A CA 1
ATOM 655 C C . ALA A 1 84 ? -1.961 1.527 4.613 1.00 84.44 84 ALA A C 1
ATOM 657 O O . ALA A 1 84 ? -1.298 1.579 3.575 1.00 84.44 84 ALA A O 1
ATOM 658 N N . ARG A 1 85 ? -1.690 2.319 5.662 1.00 83.00 85 ARG A N 1
ATOM 659 C CA . ARG A 1 85 ? -0.566 3.272 5.659 1.00 83.00 85 ARG A CA 1
ATOM 660 C C . ARG A 1 85 ? 0.790 2.579 5.639 1.00 83.00 85 ARG A C 1
ATOM 662 O O . ARG A 1 85 ? 1.693 3.034 4.943 1.00 83.00 85 ARG A O 1
ATOM 669 N N . ASP A 1 86 ? 0.952 1.492 6.384 1.00 86.25 86 ASP A N 1
ATOM 670 C CA . ASP A 1 86 ? 2.181 0.700 6.337 1.00 86.25 86 ASP A CA 1
ATOM 671 C C . ASP A 1 86 ? 2.416 0.120 4.930 1.00 86.25 86 ASP A C 1
ATOM 673 O O . ASP A 1 86 ? 3.519 0.209 4.382 1.00 86.25 86 ASP A O 1
ATOM 677 N N . GLN A 1 87 ? 1.359 -0.390 4.292 1.00 88.12 87 GLN A N 1
ATOM 678 C CA . GLN A 1 87 ? 1.410 -0.881 2.917 1.00 88.12 87 GLN A CA 1
ATOM 679 C C . GLN A 1 87 ? 1.823 0.224 1.931 1.00 88.12 87 GLN A C 1
ATOM 681 O O . GLN A 1 87 ? 2.670 -0.024 1.068 1.00 88.12 87 GLN A O 1
ATOM 686 N N . GLU A 1 88 ? 1.279 1.436 2.071 1.00 89.44 88 GLU A N 1
ATOM 687 C CA . GLU A 1 88 ? 1.660 2.611 1.278 1.00 89.44 88 GLU A CA 1
ATOM 688 C C . GLU A 1 88 ? 3.152 2.940 1.442 1.00 89.44 88 GLU A C 1
ATOM 690 O O . GLU A 1 88 ? 3.879 3.058 0.451 1.00 89.44 88 GLU A O 1
ATOM 695 N N . ILE A 1 89 ? 3.636 3.009 2.687 1.00 89.81 89 ILE A N 1
ATOM 696 C CA . ILE A 1 89 ? 5.045 3.287 3.001 1.00 89.81 89 ILE A CA 1
ATOM 697 C C . ILE A 1 89 ? 5.959 2.224 2.380 1.00 89.81 89 ILE A C 1
ATOM 699 O O . ILE A 1 89 ? 6.992 2.562 1.793 1.00 89.81 89 ILE A O 1
ATOM 703 N N . ARG A 1 90 ? 5.577 0.942 2.455 1.00 91.94 90 ARG A N 1
ATOM 704 C CA . ARG A 1 90 ? 6.320 -0.153 1.815 1.00 91.94 90 ARG A CA 1
ATOM 705 C C . ARG A 1 90 ? 6.413 0.028 0.298 1.00 91.94 90 ARG A C 1
ATOM 707 O O . ARG A 1 90 ? 7.498 -0.161 -0.259 1.00 91.94 90 ARG A O 1
ATOM 714 N N . GLN A 1 91 ? 5.329 0.438 -0.368 1.00 92.50 91 GLN A N 1
ATOM 715 C CA . GLN A 1 91 ? 5.347 0.674 -1.817 1.00 92.50 91 GLN A CA 1
ATOM 716 C C . GLN A 1 91 ? 6.162 1.911 -2.209 1.00 92.50 91 GLN A C 1
ATOM 718 O O . GLN A 1 91 ? 6.971 1.824 -3.136 1.00 92.50 91 GLN A O 1
ATOM 723 N N . GLU A 1 92 ? 6.034 3.032 -1.491 1.00 94.00 92 GLU A N 1
ATOM 724 C CA . GLU A 1 92 ? 6.879 4.215 -1.724 1.00 94.00 92 GLU A CA 1
ATOM 725 C C . GLU A 1 92 ? 8.364 3.874 -1.554 1.00 94.00 92 GLU A C 1
ATOM 727 O O . GLU A 1 92 ? 9.199 4.244 -2.385 1.00 94.00 92 GLU A O 1
ATOM 732 N N . LEU A 1 93 ? 8.710 3.107 -0.515 1.00 94.88 93 LEU A N 1
ATOM 733 C CA . LEU A 1 93 ? 10.084 2.681 -0.279 1.00 94.88 93 LEU A CA 1
ATOM 734 C C . LEU A 1 93 ? 10.611 1.792 -1.415 1.00 94.88 93 LEU A C 1
ATOM 736 O O . LEU A 1 93 ? 11.765 1.948 -1.825 1.00 94.88 93 LEU A O 1
ATOM 740 N N . ALA A 1 94 ? 9.792 0.878 -1.941 1.00 95.19 94 ALA A N 1
ATOM 741 C CA . ALA A 1 94 ? 10.164 0.033 -3.073 1.00 95.19 94 ALA A CA 1
ATOM 742 C C . ALA A 1 94 ? 10.379 0.857 -4.354 1.00 95.19 94 ALA A C 1
ATOM 744 O O . ALA A 1 94 ? 11.398 0.684 -5.032 1.00 95.19 94 ALA A O 1
ATOM 745 N N . ILE A 1 95 ? 9.479 1.801 -4.652 1.00 96.00 95 ILE A N 1
ATOM 746 C CA . ILE A 1 95 ? 9.611 2.740 -5.778 1.00 96.00 95 ILE A CA 1
ATOM 747 C C . ILE A 1 95 ? 10.902 3.547 -5.639 1.00 96.00 95 ILE A C 1
ATOM 749 O O . ILE A 1 95 ? 11.679 3.633 -6.592 1.00 96.00 95 ILE A O 1
ATOM 753 N N . TYR A 1 96 ? 11.161 4.096 -4.452 1.00 96.50 96 TYR A N 1
ATOM 754 C CA . TYR A 1 96 ? 12.357 4.880 -4.170 1.00 96.50 96 TYR A CA 1
ATOM 755 C C . TYR A 1 96 ? 13.639 4.063 -4.371 1.00 96.50 96 TYR A C 1
ATOM 757 O O . TYR A 1 96 ? 14.536 4.498 -5.097 1.00 96.50 96 TYR A O 1
ATOM 765 N N . LYS A 1 97 ? 13.727 2.864 -3.778 1.00 96.12 97 LYS A N 1
ATOM 766 C CA . LYS A 1 97 ? 14.895 1.976 -3.913 1.00 96.12 97 LYS A CA 1
ATOM 767 C C . LYS A 1 97 ? 15.153 1.604 -5.373 1.00 96.12 97 LYS A C 1
ATOM 769 O O . LYS A 1 97 ? 16.292 1.678 -5.830 1.00 96.12 97 LYS A O 1
ATOM 774 N N . THR A 1 98 ? 14.093 1.280 -6.109 1.00 96.25 98 THR A N 1
ATOM 775 C CA . THR A 1 98 ? 14.165 0.907 -7.527 1.00 96.25 98 THR A CA 1
ATOM 776 C C . THR A 1 98 ? 14.613 2.085 -8.399 1.00 96.25 98 THR A C 1
ATOM 778 O O . THR A 1 98 ? 15.551 1.962 -9.184 1.00 96.25 98 THR A O 1
ATOM 781 N N . ALA A 1 99 ? 14.015 3.267 -8.219 1.00 95.94 99 ALA A N 1
ATOM 782 C CA . ALA A 1 99 ? 14.400 4.471 -8.954 1.00 95.94 99 ALA A CA 1
ATOM 783 C C . ALA A 1 99 ? 15.842 4.905 -8.643 1.00 95.94 99 ALA A C 1
ATOM 785 O O . ALA A 1 99 ? 16.583 5.320 -9.538 1.00 95.94 99 ALA A O 1
ATOM 786 N N . HIS A 1 100 ? 16.260 4.779 -7.381 1.00 96.00 100 HIS A N 1
ATOM 787 C CA . HIS A 1 100 ? 17.636 5.033 -6.976 1.00 96.00 100 HIS A CA 1
ATOM 788 C C . HIS A 1 100 ? 18.603 4.057 -7.656 1.00 96.00 100 HIS A C 1
ATOM 790 O O . HIS A 1 100 ? 19.632 4.489 -8.171 1.00 96.00 100 HIS A O 1
ATOM 796 N N . TYR A 1 101 ? 18.263 2.766 -7.714 1.00 94.88 101 TYR A N 1
ATOM 797 C CA . TYR A 1 101 ? 19.049 1.768 -8.437 1.00 94.88 101 TYR A CA 1
ATOM 798 C C . TYR A 1 101 ? 19.239 2.156 -9.909 1.00 94.88 101 TYR A C 1
ATOM 800 O O . TYR A 1 101 ? 20.380 2.228 -10.360 1.00 94.88 101 TYR A O 1
ATOM 808 N N . PHE A 1 102 ? 18.167 2.525 -10.623 1.00 96.62 102 PHE A N 1
ATOM 809 C CA . PHE A 1 102 ? 18.267 2.981 -12.018 1.00 96.62 102 PHE A CA 1
ATOM 810 C C . PHE A 1 102 ? 19.236 4.142 -12.190 1.00 96.62 102 PHE A C 1
ATOM 812 O O . PHE A 1 102 ? 20.046 4.137 -13.113 1.00 96.62 102 PHE A O 1
ATOM 819 N N . LYS A 1 103 ? 19.185 5.118 -11.279 1.00 96.62 103 LYS A N 1
ATOM 820 C CA . LYS A 1 103 ? 20.091 6.266 -11.304 1.00 96.62 103 LYS A CA 1
ATOM 821 C C . LYS A 1 103 ? 21.548 5.853 -11.090 1.00 96.62 103 LYS A C 1
ATOM 823 O O . LYS A 1 103 ? 22.419 6.372 -11.776 1.00 96.62 103 LYS A O 1
ATOM 828 N N . VAL A 1 104 ? 21.809 4.933 -10.159 1.00 96.88 104 VAL A N 1
ATOM 829 C CA . VAL A 1 104 ? 23.166 4.447 -9.851 1.00 96.88 104 VAL A CA 1
ATOM 830 C C . VAL A 1 104 ? 23.800 3.754 -11.054 1.00 96.88 104 VAL A C 1
ATOM 832 O O . VAL A 1 104 ? 24.976 3.978 -11.322 1.00 96.88 104 VAL A O 1
ATOM 835 N N . ILE A 1 105 ? 23.031 2.949 -11.787 1.00 96.69 105 ILE A N 1
ATOM 836 C CA . ILE A 1 105 ? 23.538 2.206 -12.951 1.00 96.69 105 ILE A CA 1
ATOM 837 C C . ILE A 1 105 ? 23.309 2.929 -14.287 1.00 96.69 105 ILE A C 1
ATOM 839 O O . ILE A 1 105 ? 23.544 2.344 -15.339 1.00 96.69 105 ILE A O 1
ATOM 843 N N . ALA A 1 106 ? 22.827 4.176 -14.252 1.00 97.06 106 ALA A N 1
ATOM 844 C CA . ALA A 1 106 ? 22.431 4.954 -15.428 1.00 97.06 106 ALA A CA 1
ATOM 845 C C . ALA A 1 106 ? 21.483 4.195 -16.386 1.00 97.06 106 ALA A C 1
ATOM 847 O O . ALA A 1 106 ? 21.572 4.333 -17.605 1.00 97.06 106 ALA A O 1
ATOM 848 N N . LEU A 1 107 ? 20.559 3.392 -15.841 1.00 96.25 107 LEU A N 1
ATOM 849 C CA . LEU A 1 107 ? 19.612 2.619 -16.642 1.00 96.25 107 LEU A CA 1
ATOM 850 C C . LEU A 1 107 ? 18.572 3.541 -17.279 1.00 96.25 107 LEU A C 1
ATOM 852 O O . LEU A 1 107 ? 17.790 4.196 -16.584 1.00 96.25 107 LEU A O 1
ATOM 856 N N . THR A 1 108 ? 18.528 3.541 -18.607 1.00 95.44 108 THR A N 1
ATOM 857 C CA . THR A 1 108 ? 17.585 4.335 -19.402 1.00 95.44 108 THR A CA 1
ATOM 858 C C . THR A 1 108 ? 16.493 3.494 -20.057 1.00 95.44 108 THR A C 1
ATOM 860 O O . THR A 1 108 ? 15.397 4.013 -20.239 1.00 95.44 108 THR A O 1
ATOM 863 N N . ASP A 1 109 ? 16.752 2.213 -20.337 1.00 96.25 109 ASP A N 1
ATOM 864 C CA . ASP A 1 109 ? 15.808 1.308 -21.000 1.00 96.25 109 ASP A CA 1
ATOM 865 C C . ASP A 1 109 ? 14.548 1.045 -20.156 1.00 96.25 109 ASP A C 1
ATOM 867 O O . ASP A 1 109 ? 14.614 0.471 -19.066 1.00 96.25 109 ASP A O 1
ATOM 871 N N . GLU A 1 110 ? 13.389 1.454 -20.671 1.00 95.06 110 GLU A N 1
ATOM 872 C CA . GLU A 1 110 ? 12.107 1.357 -19.964 1.00 95.06 110 GLU A CA 1
ATOM 873 C C . GLU A 1 110 ? 11.642 -0.094 -19.778 1.00 95.06 110 GLU A C 1
ATOM 875 O O . GLU A 1 110 ? 11.138 -0.440 -18.709 1.00 95.06 110 GLU A O 1
ATOM 880 N N . SER A 1 111 ? 11.903 -0.977 -20.747 1.00 92.25 111 SER A N 1
ATOM 881 C CA . SER A 1 111 ? 11.554 -2.402 -20.647 1.00 92.25 111 SER A CA 1
ATOM 882 C C . SER A 1 111 ? 12.253 -3.072 -19.455 1.00 92.25 111 SER A C 1
ATOM 884 O O . SER A 1 111 ? 11.629 -3.761 -18.640 1.00 92.25 111 SER A O 1
ATOM 886 N N . THR A 1 112 ? 13.548 -2.802 -19.281 1.00 93.50 112 THR A N 1
ATOM 887 C CA . THR A 1 112 ? 14.334 -3.288 -18.141 1.00 93.50 112 THR A CA 1
ATOM 888 C C . THR A 1 112 ? 13.876 -2.640 -16.836 1.00 93.50 112 THR A C 1
ATOM 890 O O . THR A 1 112 ? 13.751 -3.325 -15.813 1.00 93.50 112 THR A O 1
ATOM 893 N N . LYS A 1 113 ? 13.556 -1.338 -16.849 1.00 95.38 113 LYS A N 1
ATOM 894 C CA . LYS A 1 113 ? 13.003 -0.657 -15.668 1.00 95.38 113 LYS A CA 1
ATOM 895 C C . LYS A 1 113 ? 11.683 -1.262 -15.208 1.00 95.38 113 LYS A C 1
ATOM 897 O O . LYS A 1 113 ? 11.482 -1.388 -14.007 1.00 95.38 113 LYS A O 1
ATOM 902 N N . VAL A 1 114 ? 10.810 -1.683 -16.121 1.00 93.75 114 VAL A N 1
ATOM 903 C CA . VAL A 1 114 ? 9.552 -2.357 -15.771 1.00 93.75 114 VAL A CA 1
ATOM 904 C C . VAL A 1 114 ? 9.803 -3.744 -15.163 1.00 93.75 114 VAL A C 1
ATOM 906 O O . VAL A 1 114 ? 9.069 -4.155 -14.275 1.00 93.75 114 VAL A O 1
ATOM 909 N N . ARG A 1 115 ? 10.865 -4.464 -15.546 1.00 91.56 115 ARG A N 1
ATOM 910 C CA . ARG A 1 115 ? 11.190 -5.802 -14.991 1.00 91.56 115 ARG A CA 1
ATOM 911 C C . ARG A 1 115 ? 11.827 -5.772 -13.598 1.00 91.56 115 ARG A C 1
ATOM 913 O O . ARG A 1 115 ? 11.611 -6.672 -12.783 1.00 91.56 115 ARG A O 1
ATOM 920 N N . THR A 1 116 ? 12.598 -4.727 -13.321 1.00 93.25 116 THR A N 1
ATOM 921 C CA . THR A 1 116 ? 13.403 -4.564 -12.100 1.00 93.25 116 THR A CA 1
ATOM 922 C C . THR A 1 116 ? 12.631 -4.485 -10.765 1.00 93.25 116 THR A C 1
ATOM 924 O O . THR A 1 116 ? 13.191 -4.931 -9.761 1.00 93.25 116 THR A O 1
ATOM 927 N N . PRO A 1 117 ? 11.377 -3.992 -10.666 1.00 92.19 117 PRO A N 1
ATOM 928 C CA . PRO A 1 117 ? 10.724 -3.749 -9.374 1.00 92.19 117 PRO A CA 1
ATOM 929 C C . PRO A 1 117 ? 10.545 -5.019 -8.541 1.00 92.19 117 PRO A C 1
ATOM 931 O O . PRO A 1 117 ? 10.546 -4.953 -7.316 1.00 92.19 117 PRO A O 1
ATOM 934 N N . THR A 1 118 ? 10.501 -6.187 -9.189 1.00 90.19 118 THR A N 1
ATOM 935 C CA . THR A 1 118 ? 10.498 -7.513 -8.549 1.00 90.19 118 THR A CA 1
ATOM 936 C C . THR A 1 118 ? 11.609 -7.694 -7.504 1.00 90.19 118 THR A C 1
ATOM 938 O O . THR A 1 118 ? 11.443 -8.492 -6.590 1.00 90.19 118 THR A O 1
ATOM 941 N N . LEU A 1 119 ? 12.724 -6.958 -7.606 1.00 90.62 119 LEU A N 1
ATOM 942 C CA . LEU A 1 119 ? 13.830 -7.008 -6.642 1.00 90.62 119 LEU A CA 1
ATOM 943 C C . LEU A 1 119 ? 13.523 -6.331 -5.295 1.00 90.62 119 LEU A C 1
ATOM 945 O O . LEU A 1 119 ? 14.189 -6.628 -4.306 1.00 90.62 119 LEU A O 1
ATOM 949 N N . TYR A 1 120 ? 12.572 -5.395 -5.260 1.00 93.00 120 TYR A N 1
ATOM 950 C CA . TYR A 1 120 ? 12.317 -4.535 -4.096 1.00 93.00 120 TYR A CA 1
ATOM 951 C C . TYR A 1 120 ? 10.897 -4.639 -3.538 1.00 93.00 120 TYR A C 1
ATOM 953 O O . TYR A 1 120 ? 10.659 -4.174 -2.423 1.00 93.00 120 TYR A O 1
ATOM 961 N N . LEU A 1 121 ? 9.963 -5.222 -4.291 1.00 94.06 121 LEU A N 1
ATOM 962 C CA . LEU A 1 121 ? 8.622 -5.533 -3.799 1.00 94.06 121 LEU A CA 1
ATOM 963 C C . LEU A 1 121 ? 8.665 -6.686 -2.786 1.00 94.06 121 LEU A C 1
ATOM 965 O O . LEU A 1 121 ? 9.532 -7.555 -2.852 1.00 94.06 121 LEU A O 1
ATOM 969 N N . THR A 1 122 ? 7.695 -6.712 -1.870 1.00 90.62 122 THR A N 1
ATOM 970 C CA . THR A 1 122 ? 7.496 -7.800 -0.897 1.00 90.62 122 THR A CA 1
ATOM 971 C C . THR A 1 122 ? 6.037 -8.262 -0.887 1.00 90.62 122 THR A C 1
ATOM 973 O O . THR A 1 122 ? 5.159 -7.590 -1.438 1.00 90.62 122 THR A O 1
ATOM 976 N N . ASP A 1 123 ? 5.784 -9.439 -0.312 1.00 89.00 123 ASP A N 1
ATOM 977 C CA . ASP A 1 123 ? 4.448 -9.945 0.038 1.00 89.00 123 ASP A CA 1
ATOM 978 C C . ASP A 1 123 ? 3.427 -9.885 -1.122 1.00 89.00 123 ASP A C 1
ATOM 980 O O . ASP A 1 123 ? 3.702 -10.295 -2.258 1.00 89.00 123 ASP A O 1
ATOM 984 N N . ASN A 1 124 ? 2.243 -9.332 -0.842 1.00 90.62 124 ASN A N 1
ATOM 985 C CA . ASN A 1 124 ? 1.135 -9.168 -1.779 1.00 90.62 124 ASN A CA 1
ATOM 986 C C . ASN A 1 124 ? 1.513 -8.344 -3.018 1.00 90.62 124 ASN A C 1
ATOM 988 O O . ASN A 1 124 ? 1.019 -8.629 -4.110 1.00 90.62 124 ASN A O 1
ATOM 992 N N . ALA A 1 125 ? 2.418 -7.368 -2.890 1.00 93.19 125 ALA A N 1
ATOM 993 C CA . ALA A 1 125 ? 2.857 -6.555 -4.022 1.00 93.19 125 ALA A CA 1
ATOM 994 C C . ALA A 1 125 ? 3.702 -7.359 -5.016 1.00 93.19 125 ALA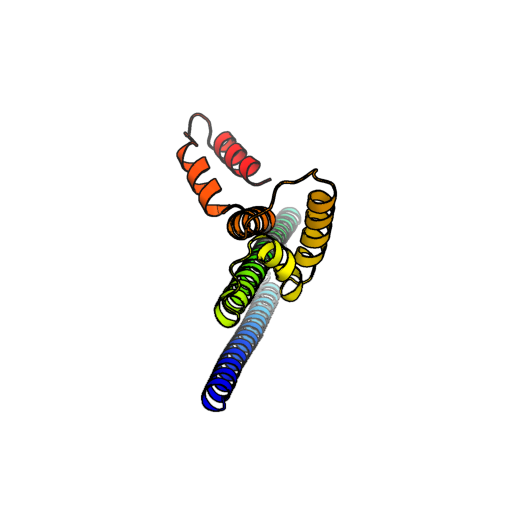 A C 1
ATOM 996 O O . ALA A 1 125 ? 3.553 -7.197 -6.227 1.00 93.19 125 ALA A O 1
ATOM 997 N N . THR A 1 126 ? 4.519 -8.295 -4.523 1.00 94.12 126 THR A N 1
ATOM 998 C CA . THR A 1 126 ? 5.292 -9.202 -5.387 1.00 94.12 126 THR A CA 1
ATOM 999 C C . THR A 1 126 ? 4.380 -10.147 -6.161 1.00 94.12 126 THR A C 1
ATOM 1001 O O . THR A 1 126 ? 4.558 -10.331 -7.365 1.00 94.12 126 THR A O 1
ATOM 1004 N N . LEU A 1 127 ? 3.387 -10.742 -5.491 1.00 94.19 127 LEU A N 1
ATOM 1005 C CA . LEU A 1 127 ? 2.432 -11.652 -6.132 1.00 94.19 127 LEU A CA 1
ATOM 1006 C C . LEU A 1 127 ? 1.585 -10.934 -7.185 1.00 94.19 127 LEU A C 1
ATOM 1008 O O . LEU A 1 127 ? 1.444 -11.422 -8.308 1.00 94.19 127 LEU A O 1
ATOM 1012 N N . TRP A 1 128 ? 1.071 -9.754 -6.840 1.00 95.12 128 TRP A N 1
ATOM 1013 C CA . TRP A 1 128 ? 0.328 -8.912 -7.770 1.00 95.12 128 TRP A CA 1
ATOM 1014 C C . TRP A 1 128 ? 1.173 -8.537 -8.991 1.00 95.12 128 TRP A C 1
ATOM 1016 O O . TRP A 1 128 ? 0.712 -8.696 -10.125 1.00 95.12 128 TRP A O 1
ATOM 1026 N N . TRP A 1 129 ? 2.426 -8.117 -8.781 1.00 95.25 129 TRP A N 1
ATOM 1027 C CA . TRP A 1 129 ? 3.304 -7.728 -9.881 1.00 95.25 129 TRP A CA 1
ATOM 1028 C C . TRP A 1 129 ? 3.635 -8.903 -10.798 1.00 95.25 129 TRP A C 1
ATOM 1030 O O . TRP A 1 129 ? 3.543 -8.761 -12.011 1.00 95.25 129 TRP A O 1
ATOM 1040 N N . ARG A 1 130 ? 3.922 -10.093 -10.254 1.00 92.69 130 ARG A N 1
ATOM 1041 C CA . ARG A 1 130 ? 4.152 -11.305 -11.063 1.00 92.69 130 ARG A CA 1
ATOM 1042 C C . ARG A 1 130 ? 2.965 -11.634 -11.965 1.00 92.69 130 ARG A C 1
ATOM 1044 O O . ARG A 1 130 ? 3.163 -11.986 -13.125 1.00 92.69 130 ARG A O 1
ATOM 1051 N N . ARG A 1 131 ? 1.737 -11.496 -11.451 1.00 93.44 131 ARG A N 1
ATOM 1052 C CA . ARG A 1 131 ? 0.517 -11.717 -12.238 1.00 93.44 131 ARG A CA 1
ATOM 1053 C C . ARG A 1 131 ? 0.394 -10.699 -13.369 1.00 93.44 131 ARG A C 1
ATOM 1055 O O . ARG A 1 131 ? 0.247 -11.094 -14.519 1.00 93.44 131 ARG A O 1
ATOM 1062 N N . ARG A 1 132 ? 0.526 -9.407 -13.050 1.00 92.94 132 ARG A N 1
ATOM 1063 C CA . ARG A 1 132 ? 0.493 -8.324 -14.046 1.00 92.94 132 ARG A CA 1
ATOM 1064 C C . ARG A 1 132 ? 1.584 -8.476 -15.095 1.00 92.94 132 ARG A C 1
ATOM 1066 O O . ARG A 1 132 ? 1.331 -8.258 -16.271 1.00 92.94 132 ARG A O 1
ATOM 1073 N N . PHE A 1 133 ? 2.775 -8.885 -14.683 1.00 90.75 133 PHE A N 1
ATOM 1074 C CA . PHE A 1 133 ? 3.893 -9.096 -15.583 1.00 90.75 133 PHE A CA 1
ATOM 1075 C C . PHE A 1 133 ? 3.630 -10.243 -16.566 1.00 90.75 133 PHE A C 1
ATOM 1077 O O . PHE A 1 133 ? 3.858 -10.082 -17.760 1.00 90.75 133 PHE A O 1
ATOM 1084 N N . ALA A 1 134 ? 3.040 -11.348 -16.102 1.00 91.88 134 ALA A N 1
ATOM 1085 C CA . ALA A 1 134 ? 2.600 -12.427 -16.986 1.00 91.88 134 ALA A CA 1
ATOM 1086 C C . ALA A 1 134 ? 1.519 -11.969 -17.987 1.00 91.88 134 ALA A C 1
ATOM 1088 O O . ALA A 1 134 ? 1.495 -12.434 -19.125 1.00 91.88 134 ALA A O 1
ATOM 1089 N N . ASP A 1 135 ? 0.637 -11.045 -17.593 1.00 92.12 135 ASP A N 1
ATOM 1090 C CA . ASP A 1 135 ? -0.353 -10.451 -18.502 1.00 92.12 135 ASP A CA 1
ATOM 1091 C C . ASP A 1 135 ? 0.309 -9.544 -19.559 1.00 92.12 135 ASP A C 1
ATOM 1093 O O . ASP A 1 135 ? -0.135 -9.505 -20.707 1.00 92.12 135 ASP A O 1
ATOM 1097 N N . ILE A 1 136 ? 1.391 -8.840 -19.209 1.00 90.31 136 ILE A N 1
ATOM 1098 C CA . ILE A 1 136 ? 2.198 -8.060 -20.165 1.00 90.31 136 ILE A CA 1
ATOM 1099 C C . ILE A 1 136 ? 2.889 -8.996 -21.162 1.00 90.31 136 ILE A C 1
ATOM 1101 O O . ILE A 1 136 ? 2.843 -8.745 -22.363 1.00 90.31 136 ILE A O 1
ATOM 1105 N N . GLU A 1 137 ? 3.473 -10.104 -20.695 1.00 88.69 137 GLU A N 1
ATOM 1106 C CA . GLU A 1 137 ? 4.112 -11.102 -21.569 1.00 88.69 137 GLU A CA 1
ATOM 1107 C C . GLU A 1 137 ? 3.122 -11.750 -22.547 1.00 88.69 137 GLU A C 1
ATOM 1109 O O . GLU A 1 137 ? 3.489 -12.089 -23.670 1.00 88.69 137 GLU A O 1
ATOM 1114 N N . LYS A 1 138 ? 1.850 -11.869 -22.152 1.00 91.62 138 LYS A N 1
ATOM 1115 C CA . LYS A 1 138 ? 0.754 -12.337 -23.014 1.00 91.62 138 LYS A CA 1
ATOM 1116 C C . LYS A 1 138 ? 0.175 -11.249 -23.925 1.00 91.62 138 LYS A C 1
ATOM 1118 O O . LYS A 1 138 ? -0.701 -11.548 -24.731 1.00 91.62 138 LYS A O 1
ATOM 1123 N N . GLY A 1 139 ? 0.615 -9.997 -23.786 1.00 88.62 139 GLY A N 1
ATOM 1124 C CA . GLY A 1 139 ? 0.096 -8.852 -24.535 1.00 88.62 139 GLY A CA 1
ATOM 1125 C C . GLY A 1 139 ? -1.305 -8.392 -24.111 1.00 88.62 139 GLY A C 1
ATOM 1126 O O . GLY A 1 139 ? -1.919 -7.593 -24.812 1.00 88.62 139 GLY A O 1
ATOM 1127 N N . THR A 1 140 ? -1.830 -8.868 -22.978 1.00 85.94 140 THR A N 1
ATOM 1128 C CA . THR A 1 140 ? -3.171 -8.512 -22.477 1.00 85.94 140 THR A CA 1
ATOM 1129 C C . THR A 1 140 ? -3.169 -7.264 -21.589 1.00 85.94 140 THR A C 1
ATOM 1131 O O . THR A 1 140 ? -4.231 -6.760 -21.228 1.00 85.94 140 THR A O 1
ATOM 1134 N N . CYS A 1 141 ? -1.990 -6.756 -21.217 1.00 83.12 141 CYS A N 1
ATOM 1135 C CA . CYS A 1 141 ? -1.807 -5.534 -20.436 1.00 83.12 141 CYS A CA 1
ATOM 1136 C C . CYS A 1 141 ? -0.667 -4.683 -21.017 1.00 83.12 141 CYS A C 1
ATOM 1138 O O . CYS A 1 141 ? 0.322 -5.221 -21.509 1.00 83.12 141 CYS A O 1
ATOM 1140 N N . THR A 1 142 ? -0.789 -3.357 -20.931 1.00 85.31 142 THR A N 1
ATOM 1141 C CA . THR A 1 142 ? 0.180 -2.403 -21.489 1.00 85.31 142 THR A CA 1
ATOM 1142 C C . THR A 1 142 ? 0.790 -1.570 -20.361 1.00 85.31 142 THR A C 1
ATOM 1144 O O . THR A 1 142 ? 0.303 -0.493 -20.025 1.00 85.31 142 THR A O 1
ATOM 1147 N N . ILE A 1 143 ? 1.834 -2.106 -19.725 1.00 92.31 143 ILE A N 1
ATOM 1148 C CA . ILE A 1 143 ? 2.693 -1.375 -18.782 1.00 92.31 143 ILE A CA 1
ATOM 1149 C C . ILE A 1 143 ? 4.118 -1.512 -19.309 1.00 92.31 143 ILE A C 1
ATOM 1151 O O . ILE A 1 143 ? 4.798 -2.499 -19.052 1.00 92.31 143 ILE A O 1
ATOM 1155 N N . ASP A 1 144 ? 4.542 -0.535 -20.095 1.00 92.94 144 ASP A N 1
ATOM 1156 C CA . ASP A 1 144 ? 5.805 -0.527 -20.841 1.00 92.94 144 ASP A CA 1
ATOM 1157 C C . ASP A 1 144 ? 6.789 0.544 -20.348 1.00 92.94 144 ASP A C 1
ATOM 1159 O O . ASP A 1 144 ? 7.944 0.569 -20.765 1.00 92.94 144 ASP A O 1
ATOM 1163 N N . THR A 1 145 ? 6.348 1.399 -19.424 1.00 95.69 145 THR A N 1
ATOM 1164 C CA . THR A 1 145 ? 7.135 2.491 -18.847 1.00 95.69 145 THR A CA 1
ATOM 1165 C C . THR A 1 145 ? 7.143 2.439 -17.325 1.00 95.69 145 THR A C 1
ATOM 1167 O O . THR A 1 145 ? 6.172 2.033 -16.673 1.00 95.69 145 THR A O 1
ATOM 1170 N N . TRP A 1 146 ? 8.229 2.930 -16.730 1.00 95.94 146 TRP A N 1
ATOM 1171 C CA . TRP A 1 146 ? 8.370 3.074 -15.282 1.00 95.94 146 TRP A CA 1
ATOM 1172 C C . TRP A 1 146 ? 7.278 3.964 -14.671 1.00 95.94 146 TRP A C 1
ATOM 1174 O O . TRP A 1 146 ? 6.778 3.698 -13.575 1.00 95.94 146 TRP A O 1
ATOM 1184 N N . ASP A 1 147 ? 6.857 5.007 -15.386 1.00 95.81 147 ASP A N 1
ATOM 1185 C CA . ASP A 1 147 ? 5.773 5.887 -14.945 1.00 95.81 147 ASP A CA 1
ATOM 1186 C C . ASP A 1 147 ? 4.402 5.200 -14.969 1.00 95.81 147 ASP A C 1
ATOM 1188 O O . ASP A 1 147 ? 3.585 5.430 -14.071 1.00 95.81 147 ASP A O 1
ATOM 1192 N N . ALA A 1 148 ? 4.136 4.332 -15.950 1.00 95.19 148 ALA A N 1
ATOM 1193 C CA . ALA A 1 148 ? 2.932 3.503 -15.954 1.00 95.19 148 ALA A CA 1
ATOM 1194 C C . ALA A 1 148 ? 2.933 2.519 -14.777 1.00 95.19 148 ALA A C 1
ATOM 1196 O O . ALA A 1 148 ? 1.936 2.442 -14.058 1.00 95.19 148 ALA A O 1
ATOM 1197 N N . PHE A 1 149 ? 4.066 1.858 -14.512 1.00 95.44 149 PHE A N 1
ATOM 1198 C CA . PHE A 1 149 ? 4.216 0.987 -13.345 1.00 95.44 149 PHE A CA 1
ATOM 1199 C C . PHE A 1 149 ? 3.916 1.731 -12.037 1.00 95.44 149 PHE A C 1
ATOM 1201 O O . PHE A 1 149 ? 3.080 1.280 -11.255 1.00 95.44 149 PHE A O 1
ATOM 1208 N N . LYS A 1 150 ? 4.544 2.898 -11.814 1.00 94.75 150 LYS A N 1
ATOM 1209 C CA . LYS A 1 150 ? 4.326 3.705 -10.601 1.00 94.75 150 LYS A CA 1
ATOM 1210 C C . LYS A 1 150 ? 2.857 4.079 -10.418 1.00 94.75 150 LYS A C 1
ATOM 1212 O O . LYS A 1 150 ? 2.365 4.046 -9.299 1.00 94.75 150 LYS A O 1
ATOM 1217 N N . ARG A 1 151 ? 2.144 4.446 -11.486 1.00 93.00 151 ARG A N 1
ATOM 1218 C CA . ARG A 1 151 ? 0.709 4.766 -11.394 1.00 93.00 151 ARG A CA 1
ATOM 1219 C C . ARG A 1 151 ? -0.124 3.544 -11.026 1.00 93.00 151 ARG A C 1
ATOM 1221 O O . ARG A 1 151 ? -1.003 3.647 -10.178 1.00 93.00 151 ARG A O 1
ATOM 1228 N N . GLU A 1 152 ? 0.164 2.405 -11.639 1.00 93.56 152 GLU A N 1
ATOM 1229 C CA . GLU A 1 152 ? -0.613 1.185 -11.447 1.00 93.56 152 GLU A CA 1
ATOM 1230 C C . GLU A 1 152 ? -0.407 0.588 -10.048 1.00 93.56 152 GLU A C 1
ATOM 1232 O O . GLU A 1 152 ? -1.378 0.217 -9.391 1.00 93.56 152 GLU A O 1
ATOM 1237 N N . ILE A 1 153 ? 0.835 0.555 -9.552 1.00 92.19 153 ILE A N 1
ATOM 1238 C CA . ILE A 1 153 ? 1.110 0.071 -8.194 1.00 92.19 153 ILE A CA 1
ATOM 1239 C C . ILE A 1 153 ? 0.504 0.998 -7.138 1.00 92.19 153 ILE A C 1
ATOM 1241 O O . ILE A 1 153 ? -0.044 0.521 -6.146 1.00 92.19 153 ILE A O 1
ATOM 1245 N N . LYS A 1 154 ? 0.519 2.317 -7.385 1.00 91.56 154 LYS A N 1
ATOM 1246 C CA . LYS A 1 154 ? -0.162 3.287 -6.524 1.00 91.56 154 LYS A CA 1
ATOM 1247 C C . LYS A 1 154 ? -1.664 3.049 -6.508 1.00 91.56 154 LYS A C 1
ATOM 1249 O O . LYS A 1 154 ? -2.247 2.916 -5.445 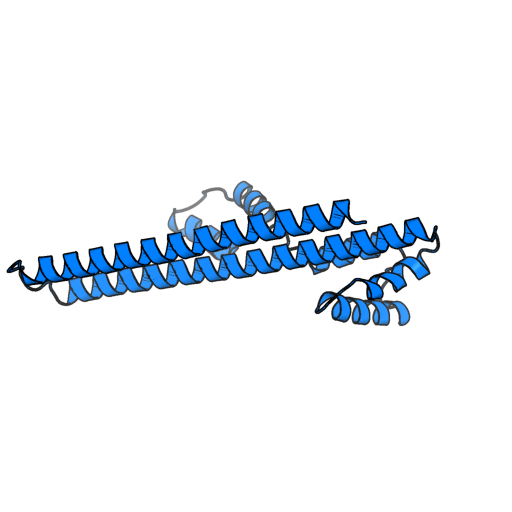1.00 91.56 154 LYS A O 1
ATOM 1254 N N . ARG A 1 155 ? -2.278 2.890 -7.681 1.00 89.56 155 ARG A N 1
ATOM 1255 C CA . ARG A 1 155 ? -3.707 2.580 -7.806 1.00 89.56 155 ARG A CA 1
ATOM 1256 C C . ARG A 1 155 ? -4.110 1.301 -7.067 1.00 89.56 155 ARG A C 1
ATOM 1258 O O . ARG A 1 155 ? -5.214 1.237 -6.549 1.00 89.56 155 ARG A O 1
ATOM 1265 N N . GLN A 1 156 ? -3.247 0.288 -7.050 1.00 89.94 156 GLN A N 1
ATOM 1266 C CA . GLN A 1 156 ? -3.566 -0.995 -6.428 1.00 89.94 156 GLN A CA 1
ATOM 1267 C C . GLN A 1 156 ? -3.452 -0.980 -4.899 1.00 89.94 156 GLN A C 1
ATOM 1269 O O . GLN A 1 156 ? -4.230 -1.656 -4.231 1.00 89.94 156 GLN A O 1
ATOM 1274 N N . PHE A 1 157 ? -2.433 -0.307 -4.361 1.00 89.69 157 PHE A N 1
ATOM 1275 C CA . PHE A 1 157 ? -2.039 -0.460 -2.956 1.00 89.69 157 PHE A CA 1
ATOM 1276 C C . PHE A 1 157 ? -2.234 0.789 -2.109 1.00 89.69 157 PHE A C 1
ATOM 1278 O O . PHE A 1 157 ? -2.060 0.709 -0.896 1.00 89.69 157 PHE A O 1
ATOM 1285 N N . TYR A 1 158 ? -2.558 1.928 -2.719 1.00 86.50 158 TYR A N 1
ATOM 1286 C CA . TYR A 1 158 ? -2.789 3.147 -1.964 1.00 86.50 158 TYR A CA 1
ATOM 1287 C C . TYR A 1 158 ? -4.265 3.142 -1.628 1.00 86.50 158 TYR A C 1
ATOM 1289 O O . TYR A 1 158 ? -5.081 2.978 -2.544 1.00 86.50 158 TYR A O 1
ATOM 1297 N N . PRO A 1 159 ? -4.624 3.292 -0.344 1.00 74.88 159 PRO A N 1
ATOM 1298 C CA . PRO A 1 159 ? -6.016 3.493 -0.012 1.00 74.88 159 PRO A CA 1
ATOM 1299 C C . PRO A 1 159 ? -6.501 4.697 -0.821 1.00 74.88 159 PRO A C 1
ATOM 1301 O O . PRO A 1 159 ? -5.830 5.734 -0.872 1.00 74.88 159 PRO A O 1
ATOM 1304 N N . GLU A 1 160 ? -7.649 4.567 -1.488 1.00 70.44 160 GLU A N 1
ATOM 1305 C CA . GLU A 1 160 ? -8.352 5.760 -1.943 1.00 70.44 160 GLU A CA 1
ATOM 1306 C C . GLU A 1 160 ? -8.477 6.656 -0.715 1.00 70.44 160 GLU A C 1
ATOM 1308 O O . GLU A 1 160 ? -8.875 6.158 0.333 1.00 70.44 160 GLU A O 1
ATOM 1313 N N . ASP A 1 161 ? -8.047 7.919 -0.790 1.00 66.81 161 ASP A N 1
ATOM 1314 C CA . ASP A 1 161 ? -8.048 8.804 0.376 1.00 66.81 161 ASP A CA 1
ATOM 1315 C C . ASP A 1 161 ? -9.500 8.946 0.856 1.00 66.81 161 ASP A C 1
ATOM 1317 O O . ASP A 1 161 ? -10.275 9.769 0.362 1.00 66.81 161 ASP A O 1
ATOM 1321 N N . VAL A 1 162 ? -9.887 8.077 1.791 1.00 58.88 162 VAL A N 1
ATOM 1322 C CA . VAL A 1 162 ? -11.260 7.929 2.262 1.00 58.88 162 VAL A CA 1
ATOM 1323 C C . VAL A 1 162 ? -11.667 9.223 2.945 1.00 58.88 162 VAL A C 1
ATOM 1325 O O . VAL A 1 162 ? -12.820 9.622 2.844 1.00 58.88 162 VAL A O 1
ATOM 1328 N N . ALA A 1 163 ? -10.722 9.955 3.548 1.00 53.47 163 ALA A N 1
ATOM 1329 C CA . ALA A 1 163 ? -10.959 11.278 4.110 1.00 53.47 163 ALA A CA 1
ATOM 1330 C C . ALA A 1 163 ? -11.206 12.331 3.016 1.00 53.47 163 ALA A C 1
ATOM 1332 O O . ALA A 1 163 ? -12.079 13.187 3.167 1.00 53.47 163 ALA A O 1
ATOM 1333 N N . TYR A 1 164 ? -10.493 12.285 1.890 1.00 63.50 164 TYR A N 1
ATOM 1334 C CA . TYR A 1 164 ? -10.781 13.120 0.721 1.00 63.50 164 TYR A CA 1
ATOM 1335 C C . TYR A 1 164 ? -12.127 12.779 0.074 1.00 63.50 164 TYR A C 1
ATOM 1337 O O . TYR A 1 164 ? -12.922 13.692 -0.156 1.00 63.50 164 TYR A O 1
ATOM 1345 N N . LEU A 1 165 ? -12.415 11.499 -0.173 1.00 59.94 165 LEU A N 1
ATOM 1346 C CA . LEU A 1 165 ? -13.697 11.042 -0.716 1.00 59.94 165 LEU A CA 1
ATOM 1347 C C . LEU A 1 165 ? -14.852 11.404 0.221 1.00 59.94 165 LEU A C 1
ATOM 1349 O O . LEU A 1 165 ? -15.857 11.953 -0.225 1.00 59.94 165 LEU A O 1
ATOM 1353 N N . THR A 1 166 ? -14.657 11.234 1.527 1.00 53.75 166 THR A N 1
ATOM 1354 C CA . THR A 1 166 ? -15.575 11.683 2.579 1.00 53.75 166 THR A CA 1
ATOM 1355 C C . THR A 1 166 ? -15.826 13.186 2.487 1.00 53.75 166 THR A C 1
ATOM 1357 O O . THR A 1 166 ? -16.975 13.613 2.394 1.00 53.75 166 THR A O 1
ATOM 1360 N N . ARG A 1 167 ? -14.773 14.015 2.443 1.00 61.12 167 ARG A N 1
ATOM 1361 C CA . ARG A 1 167 ? -14.903 15.479 2.319 1.00 61.12 167 ARG A CA 1
ATOM 1362 C C . ARG A 1 167 ? -15.608 15.887 1.026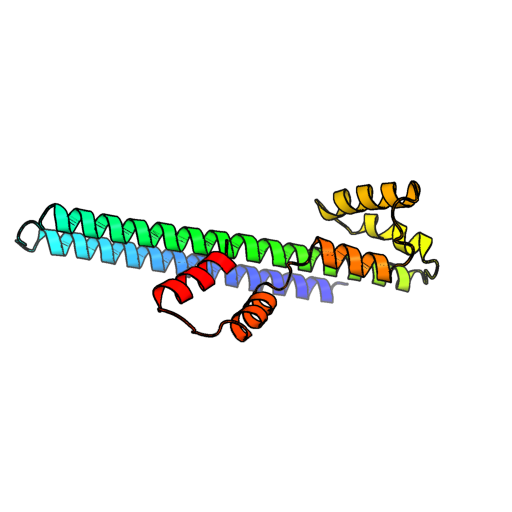 1.00 61.12 167 ARG A C 1
ATOM 1364 O O . ARG A 1 167 ? -16.381 16.844 1.028 1.00 61.12 167 ARG A O 1
ATOM 1371 N N . LYS A 1 168 ? -15.345 15.190 -0.079 1.00 68.44 168 LYS A N 1
ATOM 1372 C CA . LYS A 1 168 ? -15.993 15.427 -1.374 1.00 68.44 168 LYS A CA 1
ATOM 1373 C C . LYS A 1 168 ? -17.484 15.088 -1.311 1.00 68.44 168 LYS A C 1
ATOM 1375 O O . LYS A 1 168 ? -18.301 15.906 -1.722 1.00 68.44 168 LYS A O 1
ATOM 1380 N N . ASN A 1 169 ? -17.841 13.948 -0.730 1.00 62.19 169 ASN A N 1
ATOM 1381 C CA . ASN A 1 169 ? -19.228 13.503 -0.604 1.00 62.19 169 ASN A CA 1
ATOM 1382 C C . ASN A 1 169 ? -20.018 14.367 0.397 1.00 62.19 169 ASN A C 1
ATOM 1384 O O . ASN A 1 169 ? -21.148 14.756 0.106 1.00 62.19 169 ASN A O 1
ATOM 1388 N N . MET A 1 170 ? -19.404 14.785 1.513 1.00 63.12 170 MET A N 1
ATOM 1389 C CA . MET A 1 170 ? -19.995 15.722 2.484 1.00 63.12 170 MET A CA 1
ATOM 1390 C C . MET A 1 170 ? -20.346 17.081 1.867 1.00 63.12 170 MET A C 1
ATOM 1392 O O . MET A 1 170 ? -21.396 17.636 2.173 1.00 63.12 170 MET A O 1
ATOM 1396 N N . LYS A 1 171 ? -19.524 17.606 0.945 1.00 69.19 171 LYS A N 1
ATOM 1397 C CA . LYS A 1 171 ? -19.825 18.862 0.226 1.00 69.19 171 LYS A CA 1
ATOM 1398 C C . LYS A 1 171 ? -21.081 18.778 -0.650 1.00 69.19 171 LYS A C 1
ATOM 1400 O O . LYS A 1 171 ? -21.635 19.813 -1.016 1.00 69.19 171 LYS A O 1
ATOM 1405 N N . HIS A 1 172 ? -21.524 17.570 -0.994 1.00 63.47 172 HIS A N 1
ATOM 1406 C CA . HIS A 1 172 ? -22.713 17.325 -1.809 1.00 63.47 172 HIS A CA 1
ATOM 1407 C C . HIS A 1 172 ? -23.931 16.870 -0.987 1.00 63.47 172 HIS A C 1
ATOM 1409 O O . HIS A 1 172 ? -25.043 16.827 -1.517 1.00 63.47 172 HIS A O 1
ATOM 1415 N N . LEU A 1 173 ? -23.758 16.593 0.311 1.00 59.88 173 LEU A N 1
ATOM 1416 C CA . LEU A 1 173 ? -24.842 16.287 1.242 1.00 59.88 173 LEU A CA 1
ATOM 1417 C C . LEU A 1 173 ? -25.595 17.573 1.610 1.00 59.88 173 LEU A C 1
ATOM 1419 O O . LEU A 1 173 ? -25.201 18.329 2.494 1.00 59.88 173 LEU A O 1
ATOM 1423 N N . LYS A 1 174 ? -26.714 17.826 0.926 1.00 60.28 174 LYS A N 1
ATOM 1424 C CA . LYS A 1 174 ? -27.683 18.851 1.335 1.00 60.28 174 LYS A CA 1
ATOM 1425 C C . LYS A 1 174 ? -28.673 18.247 2.330 1.00 60.28 174 LYS A C 1
ATOM 1427 O O . LYS A 1 174 ? -29.286 17.214 2.047 1.00 60.28 174 LYS A O 1
ATOM 1432 N N . HIS A 1 175 ? -28.865 18.900 3.476 1.00 54.78 175 HIS A N 1
ATOM 1433 C CA . HIS A 1 175 ? -29.916 18.538 4.428 1.00 54.78 175 HIS A CA 1
ATOM 1434 C C . HIS A 1 175 ? -31.276 18.895 3.815 1.00 54.78 175 HIS A C 1
ATOM 1436 O O . HIS A 1 175 ? -31.744 20.025 3.914 1.00 54.78 175 HIS A O 1
ATOM 1442 N N . THR A 1 176 ? -31.854 17.941 3.085 1.00 56.81 176 THR A N 1
ATOM 1443 C CA . THR A 1 176 ? -33.095 18.133 2.312 1.00 56.81 176 THR A CA 1
ATOM 1444 C C . THR A 1 176 ? -34.280 17.370 2.922 1.00 56.81 176 THR A C 1
ATOM 1446 O O . THR A 1 176 ? -35.352 17.349 2.333 1.00 56.81 176 THR A O 1
ATOM 1449 N N . GLY A 1 177 ? -34.087 16.738 4.086 1.00 63.31 177 GLY A N 1
ATOM 1450 C CA . GLY A 1 177 ? -35.061 15.870 4.759 1.00 63.31 177 GLY A CA 1
ATOM 1451 C C . GLY A 1 177 ? -34.893 15.883 6.283 1.00 63.31 177 GLY A C 1
ATOM 1452 O O . GLY A 1 177 ? -34.296 16.806 6.836 1.00 63.31 177 GLY A O 1
ATOM 1453 N N . SER A 1 178 ? -35.427 14.869 6.970 1.00 65.38 178 SER A N 1
ATOM 1454 C CA . SER A 1 178 ? -35.324 14.759 8.435 1.00 65.38 178 SER A CA 1
ATOM 1455 C C . SER A 1 178 ? -33.917 14.344 8.893 1.00 65.38 178 SER A C 1
ATOM 1457 O O . SER A 1 178 ? -33.181 13.680 8.161 1.00 65.38 178 SER A O 1
ATOM 1459 N N . ILE A 1 179 ? -33.563 14.672 10.142 1.00 64.62 179 ILE A N 1
ATOM 1460 C CA . ILE A 1 179 ? -32.268 14.316 10.754 1.00 64.62 179 ILE A CA 1
ATOM 1461 C C . ILE A 1 179 ? -32.008 12.803 10.666 1.00 64.62 179 ILE A C 1
ATOM 1463 O O . ILE A 1 179 ? -30.883 12.387 10.405 1.00 64.62 179 ILE A O 1
ATOM 1467 N N . HIS A 1 180 ? -33.048 11.974 10.802 1.00 57.94 180 HIS A N 1
ATOM 1468 C CA . HIS A 1 180 ? -32.935 10.522 10.669 1.00 57.94 180 HIS A CA 1
ATOM 1469 C C . HIS A 1 180 ? -32.499 10.093 9.259 1.00 57.94 180 HIS A C 1
ATOM 1471 O O . HIS A 1 180 ? -31.607 9.259 9.123 1.00 57.94 180 HIS A O 1
ATOM 1477 N N . GLU A 1 181 ? -33.061 10.683 8.199 1.00 57.75 181 GLU A N 1
ATOM 1478 C CA . GLU A 1 181 ? -32.652 10.378 6.820 1.00 57.75 181 GLU A CA 1
ATOM 1479 C C . GLU A 1 181 ? -31.244 10.878 6.506 1.00 57.75 181 GLU A C 1
ATOM 1481 O O . GLU A 1 181 ? -30.508 10.225 5.767 1.00 57.75 181 GLU A O 1
ATOM 1486 N N . TYR A 1 182 ? -30.853 12.016 7.078 1.00 60.47 182 TYR A N 1
ATOM 1487 C CA . TYR A 1 182 ? -29.496 12.531 6.949 1.00 60.47 182 TYR A CA 1
ATOM 1488 C C . TYR A 1 182 ? -28.484 11.601 7.624 1.00 60.47 182 TYR A C 1
ATOM 1490 O O . TYR A 1 182 ? -27.526 11.177 6.982 1.00 60.47 182 TYR A O 1
ATOM 1498 N N . VAL A 1 183 ? -28.738 11.208 8.876 1.00 62.69 183 VAL A N 1
ATOM 1499 C CA . VAL A 1 183 ? -27.903 10.254 9.621 1.00 62.69 183 VAL A CA 1
ATOM 1500 C C . VAL A 1 183 ? -27.835 8.913 8.889 1.00 62.69 183 VAL A C 1
ATOM 1502 O O . VAL A 1 183 ? -26.756 8.356 8.736 1.00 62.69 183 VAL A O 1
ATOM 1505 N N . LYS A 1 184 ? -28.951 8.434 8.332 1.00 65.75 184 LYS A N 1
ATOM 1506 C CA . LYS A 1 184 ? -29.003 7.194 7.551 1.00 65.75 184 LYS A CA 1
ATOM 1507 C C . LYS A 1 184 ? -28.194 7.282 6.247 1.00 65.75 184 LYS A C 1
ATOM 1509 O O . LYS A 1 184 ? -27.464 6.350 5.931 1.00 65.75 184 LYS A O 1
ATOM 1514 N N . ARG A 1 185 ? -28.249 8.402 5.513 1.00 61.12 185 ARG A N 1
ATOM 1515 C CA . ARG A 1 185 ? -27.421 8.628 4.306 1.00 61.12 185 ARG A CA 1
ATOM 1516 C C . ARG A 1 185 ? -25.935 8.761 4.620 1.00 61.12 185 ARG A C 1
ATOM 1518 O O . ARG A 1 185 ? -25.118 8.317 3.823 1.00 61.12 185 ARG A O 1
ATOM 1525 N N . VAL A 1 186 ? -25.597 9.364 5.759 1.00 59.66 186 VAL A N 1
ATOM 1526 C CA . VAL A 1 186 ? -24.217 9.417 6.250 1.00 59.66 186 VAL A CA 1
ATOM 1527 C C . VAL A 1 186 ? -23.748 8.002 6.574 1.00 59.66 186 VAL A C 1
ATOM 1529 O O . VAL A 1 186 ? -22.724 7.594 6.054 1.00 59.66 186 VAL A O 1
ATOM 1532 N N . LEU A 1 187 ? -24.524 7.217 7.323 1.00 57.12 187 LEU A N 1
ATOM 1533 C CA . LEU A 1 187 ? -24.161 5.851 7.715 1.00 57.12 187 LEU A CA 1
ATOM 1534 C C . LEU A 1 187 ? -24.011 4.885 6.526 1.00 57.12 187 LEU A C 1
ATOM 1536 O O . LEU A 1 187 ? -23.055 4.120 6.499 1.00 57.12 187 LEU A O 1
ATOM 1540 N N . TYR A 1 188 ? -24.881 4.950 5.513 1.00 53.06 188 TYR A N 1
ATOM 1541 C CA . TYR A 1 188 ? -24.743 4.116 4.306 1.00 53.06 188 TYR A CA 1
ATOM 1542 C C . TYR A 1 188 ? -23.576 4.511 3.394 1.00 53.06 188 TYR A C 1
ATOM 1544 O O . TYR A 1 188 ? -23.198 3.727 2.535 1.00 53.06 188 TYR A O 1
ATOM 1552 N N . ALA A 1 189 ? -22.997 5.704 3.554 1.00 54.41 189 ALA A N 1
ATOM 1553 C CA . ALA A 1 189 ? -21.789 6.087 2.825 1.00 54.41 189 ALA A CA 1
ATOM 1554 C C . ALA A 1 189 ? -20.503 5.476 3.425 1.00 54.41 189 ALA A C 1
ATOM 1556 O O . ALA A 1 189 ? -19.429 5.677 2.860 1.00 54.41 189 ALA A O 1
ATOM 1557 N N . TYR A 1 190 ? -20.611 4.767 4.556 1.00 42.53 190 TYR A N 1
ATOM 1558 C CA . TYR A 1 190 ? -19.500 4.160 5.301 1.00 42.53 190 TYR A CA 1
ATOM 1559 C C . TYR A 1 190 ? -19.608 2.630 5.455 1.00 42.53 190 TYR A C 1
ATOM 1561 O O . TYR A 1 190 ? -18.823 2.061 6.212 1.00 42.53 190 TYR A O 1
ATOM 1569 N N . ALA A 1 191 ? -20.556 1.976 4.774 1.00 44.00 191 ALA A N 1
ATOM 1570 C CA . ALA A 1 191 ? -20.693 0.515 4.710 1.00 44.00 191 ALA A CA 1
ATOM 1571 C C . ALA A 1 191 ? -20.374 0.020 3.296 1.00 44.00 191 ALA A C 1
ATOM 1573 O O . ALA A 1 191 ? -19.705 -1.029 3.181 1.00 44.00 191 ALA A O 1
#